Protein AF-0000000069175821 (afdb_homodimer)

Sequence (254 aa):
MVTRNVSLVDMEIVMKTSKTVAKLLFVVGALVYLVGLWISCPLLSGKGYFLGVLMTATFGNYAYLRAEKLGQLDDFFIHVCQLVALITIGLLFIGVLNAPINAYEMVIYPIAFFVCLFGQMRLFRSAMVTRNVSLVDMEIVMKTSKTVAKLLFVVGALVYLVGLWISCPLLSGKGYFLGVLMTATFGNYAYLRAEKLGQLDDFFIHVCQLVALITIGLLFIGVLNAPINAYEMVIYPIAFFVCLFGQMRLFRSA

Nearest PDB structures (foldseek):
  1nwm-assembly1_X  TM=6.653E-01  e=9.380E+00  Homo sapiens
  1nwm-assembly1_X  TM=6.652E-01  e=9.075E+00  Homo sapiens

Secondary structure (DSSP, 8-state):
-HHHHHHHHHHHHHHHHHHHHHHHHHHHHHHHHHHHHHHH--SHHHHHHHHHHHHHHHHHHHHHHHHHHTT---HHHHHHHHHHHHHHHHHHHHHHHHSS--TTHHHHHHHHHHHHHHHHHHHHHH-/-HHHHHHHHHHHHHHHHHHHHHHHHHHHHHHHHHHHHHHH--SHHHHHHHHHHHHHHHHHHHHHHHHHHTT---HHHHHHHHHHHHHHHHHHHHHHHHSS--HHHHHHHHHHHHHHHHHHHHHHHH-

Structure (mmCIF, N/CA/C/O backbone):
data_AF-0000000069175821-model_v1
#
loop_
_entity.id
_entity.type
_entity.pdbx_description
1 polymer 'YiaAB two helix domain-containing protein'
#
loop_
_atom_site.group_PDB
_atom_site.id
_atom_site.type_symbol
_atom_site.label_atom_id
_atom_site.label_alt_id
_atom_site.label_comp_id
_atom_site.label_asym_id
_atom_site.label_entity_id
_atom_site.label_seq_id
_atom_site.pdbx_PDB_ins_code
_atom_site.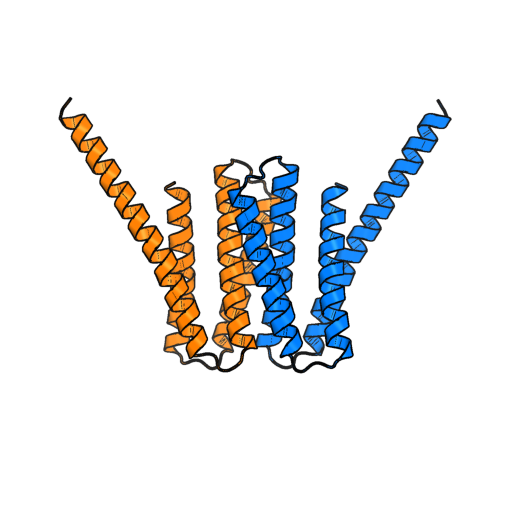Cartn_x
_atom_site.Cartn_y
_atom_site.Cartn_z
_atom_site.occupancy
_atom_site.B_iso_or_equiv
_atom_site.auth_seq_id
_atom_site.auth_comp_id
_atom_site.auth_asym_id
_atom_site.auth_atom_id
_atom_site.pdbx_PDB_model_num
ATOM 1 N N . MET A 1 1 ? -37.938 20.922 27.094 1 57.25 1 MET A N 1
ATOM 2 C CA . MET A 1 1 ? -36.656 20.328 27.516 1 57.25 1 MET A CA 1
ATOM 3 C C . MET A 1 1 ? -36.656 18.828 27.234 1 57.25 1 MET A C 1
ATOM 5 O O . MET A 1 1 ? -35.625 18.297 26.781 1 57.25 1 MET A O 1
ATOM 9 N N . VAL A 1 2 ? -37.75 18.109 27.328 1 69.31 2 VAL A N 1
ATOM 10 C CA . VAL A 1 2 ? -37.875 16.672 27.141 1 69.31 2 VAL A CA 1
ATOM 11 C C . VAL A 1 2 ? -37.75 16.328 25.672 1 69.31 2 VAL A C 1
ATOM 13 O O . VAL A 1 2 ? -37.062 15.352 25.312 1 69.31 2 VAL A O 1
ATOM 16 N N . THR A 1 3 ? -38.125 17.125 24.688 1 69.38 3 THR A N 1
ATOM 17 C CA . THR A 1 3 ? -38.062 16.844 23.266 1 69.38 3 THR A CA 1
ATOM 18 C C . THR A 1 3 ? -36.625 16.938 22.75 1 69.38 3 THR A C 1
ATOM 20 O O . THR A 1 3 ? -36.219 16.156 21.875 1 69.38 3 THR A O 1
ATOM 23 N N . ARG A 1 4 ? -35.906 17.828 23.344 1 71.81 4 ARG A N 1
ATOM 24 C CA . ARG A 1 4 ? -34.531 18.016 22.906 1 71.81 4 ARG A CA 1
ATOM 25 C C . ARG A 1 4 ? -33.625 16.859 23.328 1 71.81 4 ARG A C 1
ATOM 27 O O . ARG A 1 4 ? -32.781 16.406 22.562 1 71.81 4 ARG A O 1
ATOM 34 N N . ASN A 1 5 ? -33.969 16.297 24.531 1 73.06 5 ASN A N 1
ATOM 35 C CA . ASN A 1 5 ? -33.188 15.188 25.062 1 73.06 5 ASN A CA 1
ATOM 36 C C . ASN A 1 5 ? -33.438 13.906 24.266 1 73.06 5 ASN A C 1
ATOM 38 O O . ASN A 1 5 ? -32.5 13.141 24.016 1 73.06 5 ASN A O 1
ATOM 42 N N . VAL A 1 6 ? -34.688 13.68 23.797 1 75.19 6 VAL A N 1
ATOM 43 C CA . VAL A 1 6 ? -35 12.5 23.016 1 75.19 6 VAL A CA 1
ATOM 44 C C . VAL A 1 6 ? -34.312 12.578 21.656 1 75.19 6 VAL A C 1
ATOM 46 O O . VAL A 1 6 ? -33.781 11.578 21.172 1 75.19 6 VAL A O 1
ATOM 49 N N . SER A 1 7 ? -34.219 13.742 21.109 1 77.94 7 SER A N 1
ATOM 50 C CA . SER A 1 7 ? -33.562 13.93 19.812 1 77.94 7 SER A CA 1
ATOM 51 C C . SER A 1 7 ? -32.062 13.664 19.906 1 77.94 7 SER A C 1
ATOM 53 O O . SER A 1 7 ? -31.5 13.016 19.031 1 77.94 7 SER A O 1
ATOM 55 N N . LEU A 1 8 ? -31.516 14.062 21.031 1 78.31 8 LEU A N 1
ATOM 56 C CA . LEU A 1 8 ? -30.078 13.852 21.234 1 78.31 8 LEU A CA 1
ATOM 57 C C . LEU A 1 8 ? -29.781 12.375 21.484 1 78.31 8 LEU A C 1
ATOM 59 O O . LEU A 1 8 ? -28.781 11.852 20.984 1 78.31 8 LEU A O 1
ATOM 63 N N . VAL A 1 9 ? -30.562 11.703 22.25 1 78.19 9 VAL A N 1
ATOM 64 C CA . VAL A 1 9 ? -30.406 10.281 22.531 1 78.19 9 VAL A CA 1
ATOM 65 C C . VAL A 1 9 ? -30.609 9.469 21.266 1 78.19 9 VAL A C 1
ATOM 67 O O . VAL A 1 9 ? -29.875 8.508 21.016 1 78.19 9 VAL A O 1
ATOM 70 N N . ASP A 1 10 ? -31.641 9.828 20.484 1 77 10 ASP A N 1
ATOM 71 C CA . ASP A 1 10 ? -31.875 9.188 19.203 1 77 10 ASP A CA 1
ATOM 72 C C . ASP A 1 10 ? -30.703 9.391 18.266 1 77 10 ASP A C 1
ATOM 74 O O . ASP A 1 10 ? -30.297 8.461 17.547 1 77 10 ASP A O 1
ATOM 78 N N . MET A 1 11 ? -30.156 10.547 18.234 1 78.31 11 MET A N 1
ATOM 79 C CA . MET A 1 11 ? -29 10.859 17.391 1 78.31 11 MET A CA 1
ATOM 80 C C . MET A 1 11 ? -27.766 10.078 17.844 1 78.31 11 MET A C 1
ATOM 82 O O . MET A 1 11 ? -27 9.594 17.016 1 78.31 11 MET A O 1
ATOM 86 N N . GLU A 1 12 ? -27.641 9.914 19.109 1 76.38 12 GLU A N 1
ATOM 87 C CA . GLU A 1 12 ? -26.531 9.148 19.672 1 76.38 12 GLU A CA 1
ATOM 88 C C . GLU A 1 12 ? -26.656 7.664 19.312 1 76.38 12 GLU A C 1
ATOM 90 O O . GLU A 1 12 ? -25.672 7.016 18.984 1 76.38 12 GLU A O 1
ATOM 95 N N . ILE A 1 13 ? -27.812 7.141 19.422 1 71.5 13 ILE A N 1
ATOM 96 C CA . ILE A 1 13 ? -28.094 5.746 19.094 1 71.5 13 ILE A CA 1
ATOM 97 C C . ILE A 1 13 ? -27.828 5.508 17.609 1 71.5 13 ILE A C 1
ATOM 99 O O . ILE A 1 13 ? -27.219 4.5 17.234 1 71.5 13 ILE A O 1
ATOM 103 N N . VAL A 1 14 ? -28.188 6.32 16.734 1 74.69 14 VAL A N 1
ATOM 104 C CA . VAL A 1 14 ? -28 6.211 15.289 1 74.69 14 VAL A CA 1
ATOM 105 C C . VAL A 1 14 ? -26.5 6.27 14.953 1 74.69 14 VAL A C 1
ATOM 107 O O . VAL A 1 14 ? -26.016 5.488 14.133 1 74.69 14 VAL A O 1
ATOM 110 N N . MET A 1 15 ? -25.906 7.125 15.68 1 75.75 15 MET A N 1
ATOM 111 C CA . MET A 1 15 ? -24.469 7.293 15.438 1 75.75 15 MET A CA 1
ATOM 112 C C . MET A 1 15 ? -23.688 6.066 15.898 1 75.75 15 MET A C 1
ATOM 114 O O . MET A 1 15 ? -22.766 5.621 15.219 1 75.75 15 MET A O 1
ATOM 118 N N . LYS A 1 16 ? -24.125 5.566 17.031 1 79.69 16 LYS A N 1
ATOM 119 C CA . LYS A 1 16 ? -23.484 4.367 17.547 1 79.69 16 LYS A CA 1
ATOM 120 C C . LYS A 1 16 ? -23.75 3.16 16.656 1 79.69 16 LYS A C 1
ATOM 122 O O . LYS A 1 16 ? -22.844 2.35 16.422 1 79.69 16 LYS A O 1
ATOM 127 N N . THR A 1 17 ? -24.875 2.982 16.266 1 78.62 17 THR A N 1
ATOM 128 C CA . THR A 1 17 ? -25.234 1.874 15.383 1 78.62 17 THR A CA 1
ATOM 129 C C . THR A 1 17 ? -24.5 1.974 14.047 1 78.62 17 THR A C 1
ATOM 131 O O . THR A 1 17 ? -24.031 0.966 13.516 1 78.62 17 THR A O 1
ATOM 134 N N . SER A 1 18 ? -24.406 3.15 13.656 1 86.5 18 SER A N 1
ATOM 135 C CA . SER A 1 18 ? -23.703 3.379 12.398 1 86.5 18 SER A CA 1
ATOM 136 C C . SER A 1 18 ? -22.234 3.033 12.5 1 86.5 18 SER A C 1
ATOM 138 O O . SER A 1 18 ? -21.656 2.416 11.602 1 86.5 18 SER A O 1
ATOM 140 N N . LYS A 1 19 ? -21.734 3.318 13.672 1 89.56 19 LYS A N 1
ATOM 141 C CA . LYS A 1 19 ? -20.328 3 13.883 1 89.56 19 LYS A CA 1
ATOM 142 C C . LYS A 1 19 ? -20.109 1.495 14.008 1 89.56 19 LYS A C 1
ATOM 144 O O . LYS A 1 19 ? -19.125 0.958 13.516 1 89.56 19 LYS A O 1
ATOM 149 N N . THR A 1 20 ? -21.078 0.928 14.711 1 93.5 20 THR A N 1
ATOM 150 C CA . THR A 1 20 ? -20.984 -0.519 14.867 1 93.5 20 THR A CA 1
ATOM 151 C C . THR A 1 20 ? -21.125 -1.221 13.523 1 93.5 20 THR A C 1
ATOM 153 O O . THR A 1 20 ? -20.375 -2.164 13.227 1 93.5 20 THR A O 1
ATOM 156 N N . VAL A 1 21 ? -22.094 -0.762 12.742 1 94.12 21 VAL A N 1
ATOM 157 C CA . VAL A 1 21 ? -22.312 -1.333 11.422 1 94.12 21 VAL A CA 1
ATOM 158 C C . VAL A 1 21 ? -21.078 -1.107 10.555 1 94.12 21 VAL A C 1
ATOM 160 O O . VAL A 1 21 ? -20.625 -2.014 9.844 1 94.12 21 VAL A O 1
ATOM 163 N N . ALA A 1 22 ? -20.5 0.025 10.672 1 96.5 22 ALA A N 1
ATOM 164 C CA . ALA A 1 22 ? -19.297 0.347 9.898 1 96.5 22 ALA A CA 1
ATOM 165 C C . ALA A 1 22 ? -18.141 -0.562 10.281 1 96.5 22 ALA A C 1
ATOM 167 O O . ALA A 1 22 ? -17.422 -1.062 9.414 1 96.5 22 ALA A O 1
ATOM 168 N N . LYS A 1 23 ? -18.031 -0.716 11.547 1 96.25 23 LYS A N 1
ATOM 169 C CA . LYS A 1 23 ? -16.969 -1.611 12.023 1 96.25 23 LYS A CA 1
ATOM 170 C C . LYS A 1 23 ? -17.203 -3.037 11.531 1 96.25 23 LYS A C 1
ATOM 172 O O . LYS A 1 23 ? -16.25 -3.727 11.156 1 96.25 23 LYS A O 1
ATOM 177 N N . LEU A 1 24 ? -18.391 -3.447 11.578 1 96.75 24 LEU A N 1
ATOM 178 C CA . LEU A 1 24 ? -18.719 -4.793 11.125 1 96.75 24 LEU A CA 1
ATOM 179 C C . LEU A 1 24 ? -18.453 -4.949 9.633 1 96.75 24 LEU A C 1
ATOM 181 O O . LEU A 1 24 ? -17.938 -5.98 9.195 1 96.75 24 LEU A O 1
ATOM 185 N N . LEU A 1 25 ? -18.859 -3.949 8.844 1 97.38 25 LEU A N 1
ATOM 186 C CA . LEU A 1 25 ? -18.609 -3.996 7.406 1 97.38 25 LEU A CA 1
ATOM 187 C C . LEU A 1 25 ? -17.109 -4.078 7.117 1 97.38 25 LEU A C 1
ATOM 189 O O . LEU A 1 25 ? -16.688 -4.871 6.273 1 97.38 25 LEU A O 1
ATOM 193 N N . PHE A 1 26 ? -16.359 -3.305 7.871 1 98.25 26 PHE A N 1
ATOM 194 C CA . PHE A 1 26 ? -14.914 -3.287 7.688 1 98.25 26 PHE A CA 1
ATOM 195 C C . PHE A 1 26 ? -14.305 -4.645 8.016 1 98.25 26 PHE A C 1
ATOM 197 O O . PHE A 1 26 ? -13.586 -5.227 7.203 1 98.25 26 PHE A O 1
ATOM 204 N N . VAL A 1 27 ? -14.695 -5.18 9.156 1 98.12 27 VAL A N 1
ATOM 205 C CA . VAL A 1 27 ? -14.086 -6.402 9.664 1 98.12 27 VAL A CA 1
ATOM 206 C C . VAL A 1 27 ? -14.57 -7.602 8.844 1 98.12 27 VAL A C 1
ATOM 208 O O . VAL A 1 27 ? -13.766 -8.445 8.438 1 98.12 27 VAL A O 1
ATOM 211 N N . VAL A 1 28 ? -15.828 -7.633 8.609 1 98.06 28 VAL A N 1
ATOM 212 C CA . VAL A 1 28 ? -16.391 -8.758 7.875 1 98.06 28 VAL A CA 1
ATOM 213 C C . VAL A 1 28 ? -15.875 -8.742 6.438 1 98.06 28 VAL A C 1
ATOM 215 O O . VAL A 1 28 ? -15.523 -9.789 5.887 1 98.06 28 VAL A O 1
ATOM 218 N N . GLY A 1 29 ? -15.844 -7.551 5.793 1 98.44 29 GLY A N 1
ATOM 219 C CA . GLY A 1 29 ? -15.281 -7.449 4.453 1 98.44 29 GLY A CA 1
ATOM 220 C C . GLY A 1 29 ? -13.844 -7.918 4.375 1 98.44 29 GLY A C 1
ATOM 221 O O . GLY A 1 29 ? -13.477 -8.68 3.479 1 98.44 29 GLY A O 1
ATOM 222 N N . ALA A 1 30 ? -13.078 -7.531 5.348 1 98.5 30 ALA A N 1
ATOM 223 C CA . ALA A 1 30 ? -11.672 -7.926 5.387 1 98.5 30 ALA A CA 1
ATOM 224 C C . ALA A 1 30 ? -11.523 -9.43 5.598 1 98.5 30 ALA A C 1
ATOM 226 O O . ALA A 1 30 ? -10.727 -10.086 4.922 1 98.5 30 ALA A O 1
ATOM 227 N N . LEU A 1 31 ? -12.289 -9.977 6.496 1 98 31 LEU A N 1
ATOM 228 C CA . LEU A 1 31 ? -12.18 -11.391 6.844 1 98 31 LEU A CA 1
ATOM 229 C C . LEU A 1 31 ? -12.617 -12.273 5.676 1 98 31 LEU A C 1
ATOM 231 O O . LEU A 1 31 ? -11.945 -13.25 5.344 1 98 31 LEU A O 1
ATOM 235 N N . VAL A 1 32 ? -13.742 -11.938 5.074 1 97.56 32 VAL A N 1
ATOM 236 C CA . VAL A 1 32 ? -14.234 -12.711 3.938 1 97.56 32 VAL A CA 1
ATOM 237 C C . VAL A 1 32 ? -13.203 -12.68 2.809 1 97.56 32 VAL A C 1
ATOM 239 O O . VAL A 1 32 ? -12.906 -13.711 2.203 1 97.56 32 VAL A O 1
ATOM 242 N N . TYR A 1 33 ? -12.672 -11.5 2.539 1 98.06 33 TYR A N 1
ATOM 243 C CA . TYR A 1 33 ? -11.688 -11.312 1.479 1 98.06 33 TYR A CA 1
ATOM 244 C C . TYR A 1 33 ? -10.414 -12.109 1.763 1 98.06 33 TYR A C 1
ATOM 246 O O . TYR A 1 33 ? -9.953 -12.875 0.911 1 98.06 33 TYR A O 1
ATOM 254 N N . LEU A 1 34 ? -9.898 -12.031 2.994 1 97 34 LEU A N 1
ATOM 255 C CA . LEU A 1 34 ? -8.602 -12.617 3.314 1 97 34 LEU A CA 1
ATOM 256 C C . LEU A 1 34 ? -8.719 -14.125 3.502 1 97 34 LEU A C 1
ATOM 258 O O . LEU A 1 34 ? -7.922 -14.891 2.951 1 97 34 LEU A O 1
ATOM 262 N N . VAL A 1 35 ? -9.688 -14.539 4.273 1 95.69 35 VAL A N 1
ATOM 263 C CA . VAL A 1 35 ? -9.852 -15.961 4.539 1 95.69 35 VAL A CA 1
ATOM 264 C C . VAL A 1 35 ? -10.289 -16.672 3.264 1 95.69 35 VAL A C 1
ATOM 266 O O . VAL A 1 35 ? -9.781 -17.75 2.945 1 95.69 35 VAL A O 1
ATOM 269 N N . GLY A 1 36 ? -11.203 -16.062 2.559 1 94.38 36 GLY A N 1
ATOM 270 C CA . GLY A 1 36 ? -11.648 -16.656 1.31 1 94.38 36 GLY A CA 1
ATOM 271 C C . GLY A 1 36 ? -10.531 -16.859 0.308 1 94.38 36 GLY A C 1
ATOM 272 O O . GLY A 1 36 ? -10.359 -17.953 -0.229 1 94.38 36 GLY A O 1
ATOM 273 N N . LEU A 1 37 ? -9.773 -15.891 0.083 1 93 37 LEU A N 1
ATOM 274 C CA . LEU A 1 37 ? -8.695 -15.961 -0.897 1 93 37 LEU A CA 1
ATOM 275 C C . LEU A 1 37 ? -7.551 -16.828 -0.381 1 93 37 LEU A C 1
ATOM 277 O O . LEU A 1 37 ? -6.852 -17.469 -1.165 1 93 37 LEU A O 1
ATOM 281 N N . TRP A 1 38 ? -7.387 -16.828 0.907 1 91.69 38 TRP A N 1
ATOM 282 C CA . TRP A 1 38 ? -6.363 -17.688 1.502 1 91.69 38 TRP A CA 1
ATOM 283 C C . TRP A 1 38 ? -6.676 -19.156 1.252 1 91.69 38 TRP A C 1
ATOM 285 O O . TRP A 1 38 ? -5.766 -19.969 1.025 1 91.69 38 TRP A O 1
ATOM 295 N N . ILE A 1 39 ? -7.934 -19.5 1.265 1 92.81 39 ILE A N 1
ATOM 296 C CA . ILE A 1 39 ? -8.359 -20.875 1.062 1 92.81 39 ILE A CA 1
ATOM 297 C C . ILE A 1 39 ? -8.359 -21.203 -0.43 1 92.81 39 ILE A C 1
ATOM 299 O O . ILE A 1 39 ? -7.945 -22.297 -0.834 1 92.81 39 ILE A O 1
ATOM 303 N N . SER A 1 40 ? -8.664 -20.281 -1.273 1 91.81 40 SER A N 1
ATOM 304 C CA . SER A 1 40 ? -8.898 -20.547 -2.691 1 91.81 40 SER A CA 1
ATOM 305 C C . SER A 1 40 ? -7.598 -20.484 -3.486 1 91.81 40 SER A C 1
ATOM 307 O O . SER A 1 40 ? -7.492 -21.094 -4.555 1 91.81 40 SER A O 1
ATOM 309 N N . CYS A 1 41 ? -6.613 -19.719 -3.02 1 90.69 41 CYS A N 1
ATOM 310 C CA . CYS A 1 41 ? -5.359 -19.562 -3.748 1 90.69 41 CYS A CA 1
ATOM 311 C C . CYS A 1 41 ? -4.34 -20.609 -3.303 1 90.69 41 CYS A C 1
ATOM 313 O O . CYS A 1 41 ? -3.967 -20.656 -2.129 1 90.69 41 CYS A O 1
ATOM 315 N N . PRO A 1 42 ? -3.85 -21.359 -4.23 1 89.81 42 PRO A N 1
ATOM 316 C CA . PRO A 1 42 ? -2.904 -22.422 -3.865 1 89.81 42 PRO A CA 1
ATOM 317 C C . PRO A 1 42 ? -1.479 -21.906 -3.688 1 89.81 42 PRO A C 1
ATOM 319 O O . PRO A 1 42 ? -0.738 -22.406 -2.838 1 89.81 42 PRO A O 1
ATOM 322 N N . LEU A 1 43 ? -1.101 -20.906 -4.395 1 90.25 43 LEU A N 1
ATOM 323 C CA . LEU A 1 43 ? 0.277 -20.422 -4.375 1 90.25 43 LEU A CA 1
ATOM 324 C C . LEU A 1 43 ? 0.458 -19.344 -3.322 1 90.25 43 LEU A C 1
ATOM 326 O O . LEU A 1 43 ? -0.404 -18.469 -3.164 1 90.25 43 LEU A O 1
ATOM 330 N N . LEU A 1 44 ? 1.564 -19.375 -2.621 1 90.38 44 LEU A N 1
ATOM 331 C CA . LEU A 1 44 ? 1.895 -18.391 -1.604 1 90.38 44 LEU A CA 1
ATOM 332 C C . LEU A 1 44 ? 1.938 -16.984 -2.205 1 90.38 44 LEU A C 1
ATOM 334 O O . LEU A 1 44 ? 1.517 -16.016 -1.567 1 90.38 44 LEU A O 1
ATOM 338 N N . SER A 1 45 ? 2.461 -16.922 -3.439 1 91.12 45 SER A N 1
ATOM 339 C CA . SER A 1 45 ? 2.543 -15.625 -4.113 1 91.12 45 SER A CA 1
ATOM 340 C C . SER A 1 45 ? 1.159 -15.016 -4.309 1 91.12 45 SER A C 1
ATOM 342 O O . SER A 1 45 ? 0.986 -13.797 -4.18 1 91.12 45 SER A O 1
ATOM 344 N N . GLY A 1 46 ? 0.227 -15.82 -4.559 1 92.88 46 GLY A N 1
ATOM 345 C CA . GLY A 1 46 ? -1.14 -15.344 -4.688 1 92.88 46 GLY A CA 1
ATOM 346 C C . GLY A 1 46 ? -1.728 -14.852 -3.379 1 92.88 46 GLY A C 1
ATOM 347 O O . GLY A 1 46 ? -2.369 -13.797 -3.338 1 92.88 46 GLY A O 1
ATOM 348 N N . LYS A 1 47 ? -1.456 -15.594 -2.336 1 93.88 47 LYS A N 1
ATOM 349 C CA . LYS A 1 47 ? -1.933 -15.211 -1.01 1 93.88 47 LYS A CA 1
ATOM 350 C C . LYS A 1 47 ? -1.362 -13.867 -0.585 1 93.88 47 LYS A C 1
ATOM 352 O O . LYS A 1 47 ? -2.098 -12.992 -0.113 1 93.88 47 LYS A O 1
ATOM 357 N N . GLY A 1 48 ? -0.142 -13.781 -0.788 1 94.56 48 GLY A N 1
ATOM 358 C CA . GLY A 1 48 ? 0.504 -12.523 -0.452 1 94.56 48 GLY A CA 1
ATOM 359 C C . GLY A 1 48 ? 0.075 -11.375 -1.344 1 94.56 48 GLY A C 1
ATOM 360 O O . GLY A 1 48 ? -0.042 -10.234 -0.886 1 94.56 48 GLY A O 1
ATOM 361 N N . TYR A 1 49 ? -0.16 -11.688 -2.578 1 96.31 49 TYR A N 1
ATOM 362 C CA . TYR A 1 49 ? -0.625 -10.695 -3.541 1 96.31 49 TYR A CA 1
ATOM 363 C C . TYR A 1 49 ? -1.915 -10.039 -3.068 1 96.31 49 TYR A C 1
ATOM 365 O O . TYR A 1 49 ? -1.996 -8.812 -2.977 1 96.31 49 TYR A O 1
ATOM 373 N N . PHE A 1 50 ? -2.824 -10.758 -2.682 1 97.25 50 PHE A N 1
ATOM 374 C CA . PHE A 1 50 ? -4.129 -10.219 -2.32 1 97.25 50 PHE A CA 1
ATOM 375 C C . PHE A 1 50 ? -4.09 -9.602 -0.927 1 97.25 50 PHE A C 1
ATOM 377 O O . PHE A 1 50 ? -4.793 -8.625 -0.654 1 97.25 50 PHE A O 1
ATOM 384 N N . LEU A 1 51 ? -3.271 -10.117 -0.114 1 97.12 51 LEU A N 1
ATOM 385 C CA . LEU A 1 51 ? -3.047 -9.461 1.169 1 97.12 51 LEU A CA 1
ATOM 386 C C . LEU A 1 51 ? -2.492 -8.055 0.97 1 97.12 51 LEU A C 1
ATOM 388 O O . LEU A 1 51 ? -2.967 -7.102 1.593 1 97.12 51 LEU A O 1
ATOM 392 N N . GLY A 1 52 ? -1.514 -7.984 0.091 1 97.44 52 GLY A N 1
ATOM 393 C CA . GLY A 1 52 ? -0.915 -6.691 -0.189 1 97.44 52 GLY A CA 1
ATOM 394 C C . GLY A 1 52 ? -1.893 -5.699 -0.791 1 97.44 52 GLY A C 1
ATOM 395 O O . GLY A 1 52 ? -1.887 -4.52 -0.434 1 97.44 52 GLY A O 1
ATOM 396 N N . VAL A 1 53 ? -2.684 -6.152 -1.643 1 98 53 VAL A N 1
ATOM 397 C CA . VAL A 1 53 ? -3.676 -5.309 -2.301 1 98 53 VAL A CA 1
ATOM 398 C C . VAL A 1 53 ? -4.617 -4.711 -1.258 1 98 53 VAL A C 1
ATOM 400 O O . VAL A 1 53 ? -4.871 -3.504 -1.262 1 98 53 VAL A O 1
ATOM 403 N N . LEU A 1 54 ? -5.086 -5.543 -0.382 1 98.31 54 LEU A N 1
ATOM 404 C CA . LEU A 1 54 ? -5.996 -5.043 0.643 1 98.31 54 LEU A CA 1
ATOM 405 C C . LEU A 1 54 ? -5.285 -4.074 1.578 1 98.31 54 LEU A C 1
ATOM 407 O O . LEU A 1 54 ? -5.84 -3.035 1.944 1 98.31 54 LEU A O 1
ATOM 411 N N . MET A 1 55 ? -4.102 -4.461 1.887 1 98 55 MET A N 1
ATOM 412 C CA . MET A 1 55 ? -3.324 -3.615 2.789 1 98 55 MET A CA 1
ATOM 413 C C . MET A 1 55 ? -3.08 -2.242 2.172 1 98 55 MET A C 1
ATOM 415 O O . MET A 1 55 ? -3.24 -1.219 2.84 1 98 55 MET A O 1
ATOM 419 N N . THR A 1 56 ? -2.695 -2.232 0.924 1 98.25 56 THR A N 1
ATOM 420 C CA . THR A 1 56 ? -2.443 -0.968 0.242 1 98.25 56 THR A CA 1
ATOM 421 C C . THR A 1 56 ? -3.717 -0.131 0.166 1 98.25 56 THR A C 1
ATOM 423 O O . THR A 1 56 ? -3.689 1.076 0.414 1 98.25 56 THR A O 1
ATOM 426 N N . ALA A 1 57 ? -4.805 -0.757 -0.138 1 98.5 57 ALA A N 1
ATOM 427 C CA . ALA A 1 57 ? -6.074 -0.05 -0.283 1 98.5 57 ALA A CA 1
ATOM 428 C C . ALA A 1 57 ? -6.535 0.53 1.051 1 98.5 57 ALA A C 1
ATOM 430 O O . ALA A 1 57 ? -6.965 1.685 1.119 1 98.5 57 ALA A O 1
ATOM 431 N N . THR A 1 58 ? -6.434 -0.25 2.086 1 98.19 58 THR A N 1
ATOM 432 C CA . THR A 1 58 ? -6.895 0.212 3.391 1 98.19 58 THR A CA 1
ATOM 433 C C . THR A 1 58 ? -5.984 1.31 3.932 1 98.19 58 THR A C 1
ATOM 435 O O . THR A 1 58 ? -6.457 2.285 4.52 1 98.19 58 THR A O 1
ATOM 438 N N . PHE A 1 59 ? -4.719 1.146 3.75 1 98.62 59 PHE A N 1
ATOM 439 C CA . PHE A 1 59 ? -3.793 2.186 4.188 1 98.62 59 PHE A CA 1
ATOM 440 C C . PHE A 1 59 ? -4 3.467 3.385 1 98.62 59 PHE A C 1
ATOM 442 O O . PHE A 1 59 ? -3.986 4.562 3.945 1 98.62 59 PHE A O 1
ATOM 449 N N . GLY A 1 60 ? -4.086 3.305 2.062 1 98.12 60 GLY A N 1
ATOM 450 C CA . GLY A 1 60 ? -4.355 4.473 1.237 1 98.12 60 GLY A CA 1
ATOM 451 C C . GLY A 1 60 ? -5.613 5.215 1.645 1 98.12 60 GLY A C 1
ATOM 452 O O . GLY A 1 60 ? -5.613 6.445 1.722 1 98.12 60 GLY A O 1
ATOM 453 N N . ASN A 1 61 ? -6.625 4.438 1.865 1 98 61 ASN A N 1
ATOM 454 C CA . ASN A 1 61 ? -7.883 5.012 2.324 1 98 61 ASN A CA 1
ATOM 455 C C . ASN A 1 61 ? -7.715 5.746 3.652 1 98 61 ASN A C 1
ATOM 457 O O . ASN A 1 61 ? -8.211 6.863 3.814 1 98 61 ASN A O 1
ATOM 461 N N . TYR A 1 62 ? -7.035 5.129 4.547 1 97.62 62 TYR A N 1
ATOM 462 C CA . TYR A 1 62 ? -6.777 5.711 5.859 1 97.62 62 TYR A CA 1
ATOM 463 C C . TYR A 1 62 ? -5.984 7.004 5.738 1 97.62 62 TYR A C 1
ATOM 465 O O . TYR A 1 62 ? -6.32 8.008 6.371 1 97.62 62 TYR A O 1
ATOM 473 N N . ALA A 1 63 ? -4.93 6.996 4.949 1 97.44 63 ALA A N 1
ATOM 474 C CA . ALA A 1 63 ? -4.086 8.172 4.77 1 97.44 63 ALA A CA 1
ATOM 475 C C . ALA A 1 63 ? -4.879 9.336 4.176 1 97.44 63 ALA A C 1
ATOM 477 O O . ALA A 1 63 ? -4.73 10.477 4.605 1 97.44 63 ALA A O 1
ATOM 478 N N . TYR A 1 64 ? -5.691 9.008 3.205 1 97.12 64 TYR A N 1
ATOM 479 C CA . TYR A 1 64 ? -6.52 10.023 2.566 1 97.12 64 TYR A CA 1
ATOM 480 C C . TYR A 1 64 ? -7.508 10.625 3.559 1 97.12 64 TYR A C 1
ATOM 482 O O . TYR A 1 64 ? -7.621 11.852 3.67 1 97.12 64 TYR A O 1
ATOM 490 N N . LEU A 1 65 ? -8.227 9.797 4.309 1 96.75 65 LEU A N 1
ATOM 491 C CA . LEU A 1 65 ? -9.25 10.234 5.25 1 96.75 65 LEU A CA 1
ATOM 492 C C . LEU A 1 65 ? -8.633 11.031 6.395 1 96.75 65 LEU A C 1
ATOM 494 O O . LEU A 1 65 ? -9.219 12 6.871 1 96.75 65 LEU A O 1
ATOM 498 N N . ARG A 1 66 ? -7.52 10.586 6.797 1 96.19 66 ARG A N 1
ATOM 499 C CA . ARG A 1 66 ? -6.809 11.312 7.844 1 96.19 66 ARG A CA 1
ATOM 500 C C . ARG A 1 66 ? -6.434 12.719 7.383 1 96.19 66 ARG A C 1
ATOM 502 O O . ARG A 1 66 ? -6.621 13.688 8.117 1 96.19 66 ARG A O 1
ATOM 509 N N . ALA A 1 67 ? -5.863 12.812 6.18 1 96.31 67 ALA A N 1
ATOM 510 C CA . ALA A 1 67 ? -5.508 14.117 5.625 1 96.31 67 ALA A CA 1
ATOM 511 C C . ALA A 1 67 ? -6.738 15 5.469 1 96.31 67 ALA A C 1
ATOM 513 O O . ALA A 1 67 ? -6.668 16.219 5.688 1 96.31 67 ALA A O 1
ATOM 514 N N . GLU A 1 68 ? -7.801 14.383 5.059 1 95.25 68 GLU A N 1
ATOM 515 C CA . GLU A 1 68 ? -9.055 15.117 4.922 1 95.25 68 GLU A CA 1
ATOM 516 C C . GLU A 1 68 ? -9.523 15.664 6.266 1 95.25 68 GLU A C 1
ATOM 518 O O . GLU A 1 68 ? -9.922 16.828 6.359 1 95.25 68 GLU A O 1
ATOM 523 N N . LYS A 1 69 ? -9.445 14.883 7.266 1 94.56 69 LYS A N 1
ATOM 524 C CA . LYS A 1 69 ? -9.891 15.273 8.602 1 94.56 69 LYS A CA 1
ATOM 525 C C . LYS A 1 69 ? -9.031 16.406 9.164 1 94.56 69 LYS A C 1
ATOM 527 O O . LYS A 1 69 ? -9.531 17.281 9.852 1 94.56 69 LYS A O 1
ATOM 532 N N . LEU A 1 70 ? -7.781 16.344 8.828 1 94.38 70 LEU A N 1
ATOM 533 C CA . LEU A 1 70 ? -6.84 17.328 9.344 1 94.38 70 LEU A CA 1
ATOM 534 C C . LEU A 1 70 ? -6.828 18.578 8.461 1 94.38 70 LEU A C 1
ATOM 536 O O . LEU A 1 70 ? -6.109 19.531 8.75 1 94.38 70 LEU A O 1
ATOM 540 N N . GLY A 1 71 ? -7.664 18.578 7.375 1 94.44 71 GLY A N 1
ATOM 541 C CA . GLY A 1 71 ? -7.723 19.719 6.477 1 94.44 71 GLY A CA 1
ATOM 542 C C . GLY A 1 71 ? -6.434 19.938 5.707 1 94.44 71 GLY A C 1
ATOM 543 O O . GLY A 1 71 ? -6.027 21.078 5.484 1 94.44 71 GLY A O 1
ATOM 544 N N . GLN A 1 72 ? -5.742 18.891 5.43 1 93.94 72 GLN A N 1
ATOM 545 C CA . GLN A 1 72 ? -4.43 18.984 4.805 1 93.94 72 GLN A CA 1
ATOM 546 C C . GLN A 1 72 ? -4.426 18.344 3.422 1 93.94 72 GLN A C 1
ATOM 548 O O . GLN A 1 72 ? -3.412 17.781 2.996 1 93.94 72 GLN A O 1
ATOM 553 N N . LEU A 1 73 ? -5.543 18.328 2.732 1 95.19 73 LEU A N 1
ATOM 554 C CA . LEU A 1 73 ? -5.602 17.797 1.376 1 95.19 73 LEU A CA 1
ATOM 555 C C . LEU A 1 73 ? -5.105 18.812 0.364 1 95.19 73 LEU A C 1
ATOM 557 O O . LEU A 1 73 ? -5.625 19.938 0.302 1 95.19 73 LEU A O 1
ATOM 561 N N . ASP A 1 74 ? -4.043 18.516 -0.251 1 96.12 74 ASP A N 1
ATOM 562 C CA . ASP A 1 74 ? -3.568 19.312 -1.367 1 96.12 74 ASP A CA 1
ATOM 563 C C . ASP A 1 74 ? -3.684 18.562 -2.688 1 96.12 74 ASP A C 1
ATOM 565 O O . ASP A 1 74 ? -3.842 17.344 -2.693 1 96.12 74 ASP A O 1
ATOM 569 N N . ASP A 1 75 ? -3.701 19.297 -3.785 1 96.81 75 ASP A N 1
ATOM 570 C CA . ASP A 1 75 ? -3.938 18.719 -5.105 1 96.81 75 ASP A CA 1
ATOM 571 C C . ASP A 1 75 ? -2.934 17.609 -5.406 1 96.81 75 ASP A C 1
ATOM 573 O O . ASP A 1 75 ? -3.291 16.594 -5.996 1 96.81 75 ASP A O 1
ATOM 577 N N . PHE A 1 76 ? -1.71 17.875 -5.07 1 96.62 76 PHE A N 1
ATOM 578 C CA . PHE A 1 76 ? -0.681 16.891 -5.375 1 96.62 76 PHE A CA 1
ATOM 579 C C . PHE A 1 76 ? -0.926 15.602 -4.605 1 96.62 76 PHE A C 1
ATOM 581 O O . PHE A 1 76 ? -0.856 14.508 -5.18 1 96.62 76 PHE A O 1
ATOM 588 N N . PHE A 1 77 ? -1.196 15.758 -3.334 1 97.25 77 PHE A N 1
ATOM 589 C CA . PHE A 1 77 ? -1.453 14.57 -2.518 1 97.25 77 PHE A CA 1
ATOM 590 C C . PHE A 1 77 ? -2.688 13.828 -3.014 1 97.25 77 PHE A C 1
ATOM 592 O O . PHE A 1 77 ? -2.701 12.602 -3.062 1 97.25 77 PHE A O 1
ATOM 599 N N . ILE A 1 78 ? -3.73 14.5 -3.398 1 98 78 ILE A N 1
ATOM 600 C CA . ILE A 1 78 ? -4.941 13.891 -3.932 1 98 78 ILE A CA 1
ATOM 601 C C . ILE A 1 78 ? -4.602 13.086 -5.184 1 98 78 ILE A C 1
ATOM 603 O O . ILE A 1 78 ? -5.055 11.945 -5.34 1 98 78 ILE A O 1
ATOM 607 N N . HIS A 1 79 ? -3.836 13.641 -5.977 1 97.62 79 HIS A N 1
ATOM 608 C CA . HIS A 1 79 ? -3.451 12.945 -7.199 1 97.62 79 HIS A CA 1
ATOM 609 C C . HIS A 1 79 ? -2.635 11.695 -6.891 1 97.62 79 HIS A C 1
ATOM 611 O O . HIS A 1 79 ? -2.779 10.672 -7.566 1 97.62 79 HIS A O 1
ATOM 617 N N . VAL A 1 80 ? -1.711 11.812 -5.945 1 97.56 80 VAL A N 1
ATOM 618 C CA . VAL A 1 80 ? -0.905 10.664 -5.555 1 97.56 80 VAL A CA 1
ATOM 619 C C . VAL A 1 80 ? -1.81 9.555 -5.023 1 97.56 80 VAL A C 1
ATOM 621 O O . VAL A 1 80 ? -1.668 8.391 -5.406 1 97.56 80 VAL A O 1
ATOM 624 N N . CYS A 1 81 ? -2.715 9.883 -4.145 1 98.06 81 CYS A N 1
ATOM 625 C CA . CYS A 1 81 ? -3.641 8.898 -3.586 1 98.06 81 CYS A CA 1
ATOM 626 C C . CYS A 1 81 ? -4.484 8.258 -4.684 1 98.06 81 CYS A C 1
ATOM 628 O O . CYS A 1 81 ? -4.727 7.051 -4.66 1 98.06 81 CYS A O 1
ATOM 630 N N . GLN A 1 82 ? -4.938 9.109 -5.633 1 97.56 82 GLN A N 1
ATOM 631 C CA . GLN A 1 82 ? -5.734 8.594 -6.738 1 97.56 82 GLN A CA 1
ATOM 632 C C . GLN A 1 82 ? -4.93 7.617 -7.59 1 97.56 82 GLN A C 1
ATOM 634 O O . GLN A 1 82 ? -5.465 6.617 -8.07 1 97.56 82 GLN A O 1
ATOM 639 N N . LEU A 1 83 ? -3.711 7.875 -7.785 1 97.94 83 LEU A N 1
ATOM 640 C CA . LEU A 1 83 ? -2.85 6.996 -8.57 1 97.94 83 LEU A CA 1
ATOM 641 C C . LEU A 1 83 ? -2.648 5.66 -7.855 1 97.94 83 LEU A C 1
ATOM 643 O O . LEU A 1 83 ? -2.744 4.602 -8.477 1 97.94 83 LEU A O 1
ATOM 647 N N . VAL A 1 84 ? -2.336 5.715 -6.586 1 98.06 84 VAL A N 1
ATOM 648 C CA . VAL A 1 84 ? -2.146 4.496 -5.809 1 98.06 84 VAL A CA 1
ATOM 649 C C . VAL A 1 84 ? -3.434 3.676 -5.809 1 98.06 84 VAL A C 1
ATOM 651 O O . VAL A 1 84 ? -3.396 2.451 -5.945 1 98.06 84 VAL A O 1
ATOM 654 N N . ALA A 1 85 ? -4.578 4.348 -5.684 1 98.06 85 ALA A N 1
ATOM 655 C CA . ALA A 1 85 ? -5.875 3.67 -5.703 1 98.06 85 ALA A CA 1
ATOM 656 C C . ALA A 1 85 ? -6.113 2.986 -7.047 1 98.06 85 ALA A C 1
ATOM 658 O O . ALA A 1 85 ? -6.551 1.835 -7.094 1 98.06 85 ALA A O 1
ATOM 659 N N . LEU A 1 86 ? -5.848 3.682 -8.094 1 98.06 86 LEU A N 1
ATOM 660 C CA . LEU A 1 86 ? -6.059 3.143 -9.43 1 98.06 86 LEU A CA 1
ATOM 661 C C . LEU A 1 86 ? -5.188 1.914 -9.664 1 98.06 86 LEU A C 1
ATOM 663 O O . LEU A 1 86 ? -5.664 0.898 -10.18 1 98.06 86 LEU A O 1
ATOM 667 N N . ILE A 1 87 ? -3.93 2.018 -9.273 1 98 87 ILE A N 1
ATOM 668 C CA . ILE A 1 87 ? -3.021 0.891 -9.453 1 98 87 ILE A CA 1
ATOM 669 C C . ILE A 1 87 ? -3.494 -0.29 -8.609 1 98 87 ILE A C 1
ATOM 671 O O . ILE A 1 87 ? -3.518 -1.43 -9.078 1 98 87 ILE A O 1
ATOM 675 N N . THR A 1 88 ? -3.883 -0.025 -7.359 1 98.25 88 THR A N 1
ATOM 676 C CA . THR A 1 88 ? -4.305 -1.076 -6.438 1 98.25 88 THR A CA 1
ATOM 677 C C . THR A 1 88 ? -5.574 -1.757 -6.941 1 98.25 88 THR A C 1
ATOM 679 O O . THR A 1 88 ? -5.68 -2.984 -6.914 1 98.25 88 THR A O 1
ATOM 682 N N . ILE A 1 89 ? -6.535 -1.009 -7.43 1 98.06 89 ILE A N 1
ATOM 683 C CA . ILE A 1 89 ? -7.77 -1.557 -7.977 1 98.06 89 ILE A CA 1
ATOM 684 C C . ILE A 1 89 ? -7.465 -2.355 -9.242 1 98.06 89 ILE A C 1
ATOM 686 O O . ILE A 1 89 ? -8.047 -3.42 -9.469 1 98.06 89 ILE A O 1
ATOM 690 N N . GLY A 1 90 ? -6.586 -1.802 -10.094 1 97.75 90 GLY A N 1
ATOM 691 C CA . GLY A 1 90 ? -6.129 -2.557 -11.25 1 97.75 90 GLY A CA 1
ATOM 692 C C . GLY A 1 90 ? -5.504 -3.891 -10.891 1 97.75 90 GLY A C 1
ATOM 693 O O . GLY A 1 90 ? -5.781 -4.906 -11.523 1 97.75 90 GLY A O 1
ATOM 694 N N . LEU A 1 91 ? -4.652 -3.857 -9.914 1 97.12 91 LEU A N 1
ATOM 695 C CA . LEU A 1 91 ? -4.043 -5.094 -9.445 1 97.12 91 LEU A CA 1
ATOM 696 C C . LEU A 1 91 ? -5.105 -6.074 -8.961 1 97.12 91 LEU A C 1
ATOM 698 O O . LEU A 1 91 ? -5.016 -7.277 -9.219 1 97.12 91 LEU A O 1
ATOM 702 N N . LEU A 1 92 ? -6.086 -5.57 -8.227 1 97.75 92 LEU A N 1
ATOM 703 C CA . LEU A 1 92 ? -7.156 -6.438 -7.742 1 97.75 92 LEU A CA 1
ATOM 704 C C . LEU A 1 92 ? -7.859 -7.137 -8.898 1 97.75 92 LEU A C 1
ATOM 706 O O . LEU A 1 92 ? -7.996 -8.359 -8.898 1 97.75 92 LEU A O 1
ATOM 710 N N . PHE A 1 93 ? -8.219 -6.438 -9.914 1 96.94 93 PHE A N 1
ATOM 711 C CA . PHE A 1 93 ? -9 -6.992 -11.016 1 96.94 93 PHE A CA 1
ATOM 712 C C . PHE A 1 93 ? -8.141 -7.926 -11.867 1 96.94 93 PHE A C 1
ATOM 714 O O . PHE A 1 93 ? -8.586 -9.016 -12.242 1 96.94 93 PHE A O 1
ATOM 721 N N . ILE A 1 94 ? -6.918 -7.52 -12.133 1 96.25 94 ILE A N 1
ATOM 722 C CA . ILE A 1 94 ? -6.02 -8.383 -12.883 1 96.25 94 ILE A CA 1
ATOM 723 C C . ILE A 1 94 ? -5.75 -9.664 -12.094 1 96.25 94 ILE A C 1
ATOM 725 O O . ILE A 1 94 ? -5.707 -10.758 -12.656 1 96.25 94 ILE A O 1
ATOM 729 N N . GLY A 1 95 ? -5.539 -9.531 -10.781 1 95 95 GLY A N 1
ATOM 730 C CA . GLY A 1 95 ? -5.301 -10.68 -9.922 1 95 95 GLY A CA 1
ATOM 731 C C . GLY A 1 95 ? -6.465 -11.656 -9.898 1 95 95 GLY A C 1
ATOM 732 O O . GLY A 1 95 ? -6.266 -12.867 -10.039 1 95 95 GLY A O 1
ATOM 733 N N . VAL A 1 96 ? -7.668 -11.203 -9.844 1 94.94 96 VAL A N 1
ATOM 734 C CA . VAL A 1 96 ? -8.859 -12.031 -9.734 1 94.94 96 VAL A CA 1
ATOM 735 C C . VAL A 1 96 ? -9.133 -12.727 -11.062 1 94.94 96 VAL A C 1
ATOM 737 O O . VAL A 1 96 ? -9.508 -13.898 -11.094 1 94.94 96 VAL A O 1
ATOM 740 N N . LEU A 1 97 ? -8.875 -12.039 -12.172 1 93.94 97 LEU A N 1
ATOM 741 C CA . LEU A 1 97 ? -9.141 -12.594 -13.492 1 93.94 97 LEU A CA 1
ATOM 742 C C . LEU A 1 97 ? -8.133 -13.688 -13.828 1 93.94 97 LEU A C 1
ATOM 744 O O . LEU A 1 97 ? -8.391 -14.539 -14.688 1 93.94 97 LEU A O 1
ATOM 748 N N . ASN A 1 98 ? -6.992 -13.711 -13.18 1 92.62 98 ASN A N 1
ATOM 749 C CA . ASN A 1 98 ? -5.938 -14.672 -13.492 1 92.62 98 ASN A CA 1
ATOM 750 C C . ASN A 1 98 ? -5.734 -15.672 -12.359 1 92.62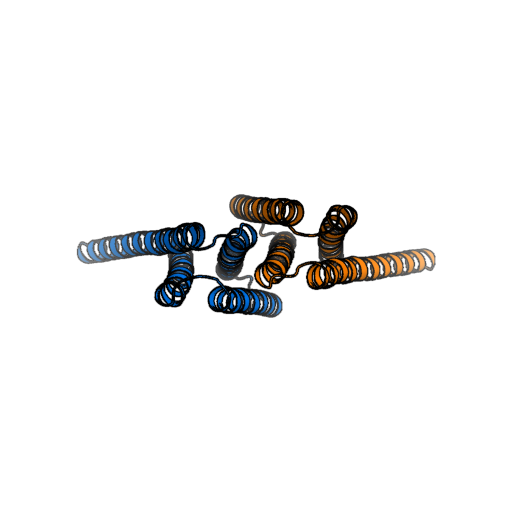 98 ASN A C 1
ATOM 752 O O . ASN A 1 98 ? -4.852 -16.531 -12.43 1 92.62 98 ASN A O 1
ATOM 756 N N . ALA A 1 99 ? -6.527 -15.5 -11.344 1 90.5 99 ALA A N 1
ATOM 757 C CA . ALA A 1 99 ? -6.426 -16.422 -10.219 1 90.5 99 ALA A CA 1
ATOM 758 C C . ALA A 1 99 ? -7.195 -17.719 -10.492 1 90.5 99 ALA A C 1
ATOM 760 O O . ALA A 1 99 ? -8.219 -17.703 -11.172 1 90.5 99 ALA A O 1
ATOM 761 N N . PRO A 1 100 ? -6.57 -18.875 -10.016 1 91.06 100 PRO A N 1
ATOM 762 C CA . PRO A 1 100 ? -7.266 -20.156 -10.172 1 91.06 100 PRO A CA 1
ATOM 763 C C . PRO A 1 100 ? -8.43 -20.312 -9.195 1 91.06 100 PRO A C 1
ATOM 765 O O . PRO A 1 100 ? -8.414 -21.234 -8.367 1 91.06 100 PRO A O 1
ATOM 768 N N . ILE A 1 101 ? -9.398 -19.469 -9.312 1 91.06 101 ILE A N 1
ATOM 769 C CA . ILE A 1 101 ? -10.562 -19.5 -8.43 1 91.06 101 ILE A CA 1
ATOM 770 C C . ILE A 1 101 ? -11.836 -19.688 -9.25 1 91.06 101 ILE A C 1
ATOM 772 O O . ILE A 1 101 ? -11.812 -19.531 -10.477 1 91.06 101 ILE A O 1
ATOM 776 N N . ASN A 1 102 ? -12.852 -20.031 -8.523 1 91.44 102 ASN A N 1
ATOM 777 C CA . ASN A 1 102 ? -14.125 -20.281 -9.188 1 91.44 102 ASN A CA 1
ATOM 778 C C . ASN A 1 102 ? -14.773 -18.969 -9.641 1 91.44 102 ASN A C 1
ATOM 780 O O . ASN A 1 102 ? -14.438 -17.891 -9.141 1 91.44 102 ASN A O 1
ATOM 784 N N . ALA A 1 103 ? -15.766 -19 -10.531 1 91.75 103 ALA A N 1
ATOM 785 C CA . ALA A 1 103 ? -16.438 -17.844 -11.117 1 91.75 103 ALA A CA 1
ATOM 786 C C . ALA A 1 103 ? -17.156 -17.016 -10.047 1 91.75 103 ALA A C 1
ATOM 788 O O . ALA A 1 103 ? -17.094 -15.789 -10.055 1 91.75 103 ALA A O 1
ATOM 789 N N . TYR A 1 104 ? -17.828 -17.719 -9.203 1 92.12 104 TYR A N 1
ATOM 790 C CA . TYR A 1 104 ? -18.562 -17.016 -8.164 1 92.12 104 TYR A CA 1
ATOM 791 C C . TYR A 1 104 ? -17.625 -16.312 -7.199 1 92.12 104 TYR A C 1
ATOM 793 O O . TYR A 1 104 ? -17.922 -15.219 -6.715 1 92.12 104 TYR A O 1
ATOM 801 N N . GLU A 1 105 ? -16.5 -16.875 -6.914 1 93.5 105 GLU A N 1
ATOM 802 C CA . GLU A 1 105 ? -15.492 -16.266 -6.047 1 93.5 105 GLU A CA 1
ATOM 803 C C . GLU A 1 105 ? -14.906 -15 -6.676 1 93.5 105 GLU A C 1
ATOM 805 O O . GLU A 1 105 ? -14.5 -14.078 -5.969 1 93.5 105 GLU A O 1
ATOM 810 N N . MET A 1 106 ? -14.945 -14.984 -8.016 1 94.06 106 MET A N 1
ATOM 811 C CA . MET A 1 106 ? -14.422 -13.828 -8.742 1 94.06 106 MET A CA 1
ATOM 812 C C . MET A 1 106 ? -15.305 -12.602 -8.523 1 94.06 106 MET A C 1
ATOM 814 O O . MET A 1 106 ? -14.867 -11.469 -8.742 1 94.06 106 MET A O 1
ATOM 818 N N . VAL A 1 107 ? -16.406 -12.82 -8.078 1 93.19 107 VAL A N 1
ATOM 819 C CA . VAL A 1 107 ? -17.359 -11.734 -7.824 1 93.19 107 VAL A CA 1
ATOM 820 C C . VAL A 1 107 ? -17.391 -11.422 -6.332 1 93.19 107 VAL A C 1
ATOM 822 O O . VAL A 1 107 ? -17.359 -10.258 -5.934 1 93.19 107 VAL A O 1
ATOM 825 N N . ILE A 1 108 ? -17.391 -12.398 -5.508 1 96.25 108 ILE A N 1
ATOM 826 C CA . ILE A 1 108 ? -17.578 -12.266 -4.07 1 96.25 108 ILE A CA 1
ATOM 827 C C . ILE A 1 108 ? -16.391 -11.523 -3.457 1 96.25 108 ILE A C 1
ATOM 829 O O . ILE A 1 108 ? -16.562 -10.656 -2.6 1 96.25 108 ILE A O 1
ATOM 833 N N . TYR A 1 109 ? -15.211 -11.812 -3.902 1 96.62 109 TYR A N 1
ATOM 834 C CA . TYR A 1 109 ? -14.031 -11.266 -3.229 1 96.62 109 TYR A CA 1
ATOM 835 C C . TYR A 1 109 ? -13.859 -9.781 -3.549 1 96.62 109 TYR A C 1
ATOM 837 O O . TYR A 1 109 ? -13.586 -8.977 -2.656 1 96.62 109 TYR A O 1
ATOM 845 N N . PRO A 1 110 ? -14.078 -9.383 -4.824 1 97.38 110 PRO A N 1
ATOM 846 C CA . PRO A 1 110 ? -14.078 -7.941 -5.059 1 97.38 110 PRO A CA 1
ATOM 847 C C . PRO A 1 110 ? -15.156 -7.211 -4.27 1 97.38 110 PRO A C 1
ATOM 849 O O . PRO A 1 110 ? -14.922 -6.109 -3.766 1 97.38 110 PRO A O 1
ATOM 852 N N . ILE A 1 111 ? -16.312 -7.824 -4.156 1 98.12 111 ILE A N 1
ATOM 853 C CA . ILE A 1 111 ? -17.375 -7.215 -3.373 1 98.12 111 ILE A CA 1
ATOM 854 C C . ILE A 1 111 ? -16.938 -7.086 -1.915 1 98.12 111 ILE A C 1
ATOM 856 O O . ILE A 1 111 ? -17.094 -6.027 -1.304 1 98.12 111 ILE A O 1
ATOM 860 N N . ALA A 1 112 ? -16.422 -8.133 -1.376 1 98.38 112 ALA A N 1
ATOM 861 C CA . ALA A 1 112 ? -15.914 -8.109 -0.004 1 98.38 112 ALA A CA 1
ATOM 862 C C . ALA A 1 112 ? -14.867 -7.02 0.176 1 98.38 112 ALA A C 1
ATOM 864 O O . ALA A 1 112 ? -14.836 -6.336 1.201 1 98.38 112 ALA A O 1
ATOM 865 N N . PHE A 1 113 ? -14.023 -6.871 -0.824 1 98.62 113 PHE A N 1
ATOM 866 C CA . PHE A 1 113 ? -12.977 -5.852 -0.842 1 98.62 113 PHE A CA 1
ATOM 867 C C . PHE A 1 113 ? -13.586 -4.457 -0.702 1 98.62 113 PHE A C 1
ATOM 869 O O . PHE A 1 113 ? -13.164 -3.678 0.157 1 98.62 113 PHE A O 1
ATOM 876 N N . PHE A 1 114 ? -14.57 -4.172 -1.5 1 98.44 114 PHE A N 1
ATOM 877 C CA . PHE A 1 114 ? -15.172 -2.844 -1.499 1 98.44 114 PHE A CA 1
ATOM 878 C C . PHE A 1 114 ? -16.016 -2.635 -0.251 1 98.44 114 PHE A C 1
ATOM 880 O O . PHE A 1 114 ? -16.109 -1.521 0.267 1 98.44 114 PHE A O 1
ATOM 887 N N . VAL A 1 115 ? -16.688 -3.678 0.227 1 98.44 115 VAL A N 1
ATOM 888 C CA . VAL A 1 115 ? -17.406 -3.605 1.488 1 98.44 115 VAL A CA 1
ATOM 889 C C . VAL A 1 115 ? -16.453 -3.217 2.615 1 98.44 115 VAL A C 1
ATOM 891 O O . VAL A 1 115 ? -16.797 -2.381 3.459 1 98.44 115 VAL A O 1
ATOM 894 N N . CYS A 1 116 ? -15.258 -3.791 2.613 1 98.56 116 CYS A N 1
ATOM 895 C CA . CYS A 1 116 ? -14.234 -3.465 3.598 1 98.56 116 CYS A CA 1
ATOM 896 C C . CYS A 1 116 ? -13.867 -1.986 3.539 1 98.56 116 CYS A C 1
ATOM 898 O O . CYS A 1 116 ? -13.859 -1.305 4.566 1 98.56 116 CYS A O 1
ATOM 900 N N . LEU A 1 117 ? -13.641 -1.493 2.367 1 98.19 117 LEU A N 1
ATOM 901 C CA . LEU A 1 117 ? -13.234 -0.101 2.205 1 98.19 117 LEU A CA 1
ATOM 902 C C . LEU A 1 117 ? -14.375 0.843 2.574 1 98.19 117 LEU A C 1
ATOM 904 O O . LEU A 1 117 ? -14.148 1.891 3.184 1 98.19 117 LEU A O 1
ATOM 908 N N . PHE A 1 118 ? -15.547 0.421 2.189 1 97.81 118 PHE A N 1
ATOM 909 C CA . PHE A 1 118 ? -16.703 1.229 2.529 1 97.81 118 PHE A CA 1
ATOM 910 C C . PHE A 1 118 ? -16.891 1.313 4.043 1 97.81 118 PHE A C 1
ATOM 912 O O . PHE A 1 118 ? -17.172 2.387 4.578 1 97.81 118 PHE A O 1
ATOM 919 N N . GLY A 1 119 ? -16.781 0.209 4.641 1 97.5 119 GLY A N 1
ATOM 920 C CA . GLY A 1 119 ? -16.859 0.203 6.094 1 97.5 119 GLY A CA 1
ATOM 921 C C . GLY A 1 119 ? -15.797 1.083 6.742 1 97.5 119 GLY A C 1
ATOM 922 O O . GLY A 1 119 ? -16.094 1.824 7.68 1 97.5 119 GLY A O 1
ATOM 923 N N . GLN A 1 120 ? -14.641 1.01 6.254 1 97.25 120 GLN A N 1
ATOM 924 C CA . GLN A 1 120 ? -13.555 1.833 6.773 1 97.25 120 GLN A CA 1
ATOM 925 C C . GLN A 1 120 ? -13.852 3.318 6.598 1 97.25 120 GLN A C 1
ATOM 927 O O . GLN A 1 120 ? -13.633 4.113 7.512 1 97.25 120 GLN A O 1
ATOM 932 N N . MET A 1 121 ? -14.297 3.652 5.426 1 96.25 121 MET A N 1
ATOM 933 C CA . MET A 1 121 ? -14.625 5.043 5.129 1 96.25 121 MET A CA 1
ATOM 934 C C . MET A 1 121 ? -15.703 5.566 6.074 1 96.25 121 MET A C 1
ATOM 936 O O . MET A 1 121 ? -15.578 6.664 6.621 1 96.25 121 MET A O 1
ATOM 940 N N . ARG A 1 122 ? -16.688 4.785 6.34 1 93.19 122 ARG A N 1
ATOM 941 C CA . ARG A 1 122 ? -17.766 5.176 7.234 1 93.19 122 ARG A CA 1
ATOM 942 C C . ARG A 1 122 ? -17.281 5.281 8.672 1 93.19 122 ARG A C 1
ATOM 944 O O . ARG A 1 122 ? -17.688 6.18 9.414 1 93.19 122 ARG A O 1
ATOM 951 N N . LEU A 1 123 ? -16.453 4.391 9.023 1 90.88 123 LEU A N 1
ATOM 952 C CA . LEU A 1 123 ? -15.906 4.375 10.375 1 90.88 123 LEU A CA 1
ATOM 953 C C . LEU A 1 123 ? -15.094 5.637 10.656 1 90.88 123 LEU A C 1
ATOM 955 O O . LEU A 1 123 ? -15.195 6.219 11.734 1 90.88 123 LEU A O 1
ATOM 959 N N . PHE A 1 124 ? -14.391 6.148 9.688 1 88.94 124 PHE A N 1
ATOM 960 C CA . PHE A 1 124 ? -13.5 7.293 9.852 1 88.94 124 PHE A CA 1
ATOM 961 C C . PHE A 1 124 ? -14.273 8.602 9.734 1 88.94 124 PHE A C 1
ATOM 963 O O . PHE A 1 124 ? -13.906 9.609 10.336 1 88.94 124 PHE A O 1
ATOM 970 N N . ARG A 1 125 ? -15.32 8.578 9.008 1 85.38 125 ARG A N 1
ATOM 971 C CA . ARG A 1 125 ? -16.094 9.805 8.844 1 85.38 125 ARG A CA 1
ATOM 972 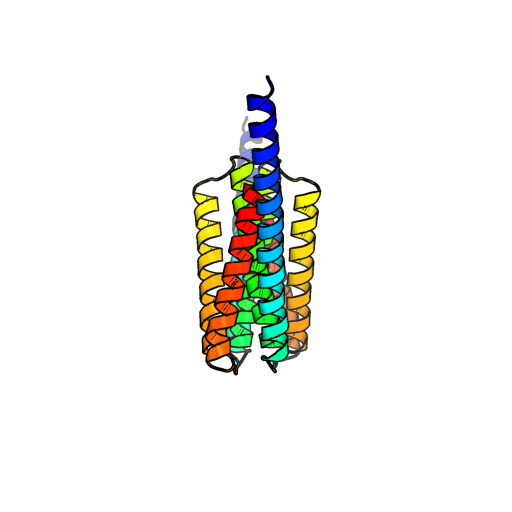C C . ARG A 1 125 ? -17.078 9.984 10 1 85.38 125 ARG A C 1
ATOM 974 O O . ARG A 1 125 ? -17.453 11.117 10.328 1 85.38 125 ARG A O 1
ATOM 981 N N . SER A 1 126 ? -17.469 8.984 10.633 1 75.88 126 SER A N 1
ATOM 982 C CA . SER A 1 126 ? -18.359 9.086 11.781 1 75.88 126 SER A CA 1
ATOM 983 C C . SER A 1 126 ? -17.578 9.484 13.039 1 75.88 126 SER A C 1
ATOM 985 O O . SER A 1 126 ? -18.172 10 13.992 1 75.88 126 SER A O 1
ATOM 987 N N . ALA A 1 127 ? -16.359 9.398 13.055 1 63.91 127 ALA A N 1
ATOM 988 C CA . ALA A 1 127 ? -15.562 9.75 14.227 1 63.91 127 ALA A CA 1
ATOM 989 C C . ALA A 1 127 ? -15.125 11.211 14.18 1 63.91 127 ALA A C 1
ATOM 991 O O . ALA A 1 127 ? -14.984 11.789 13.102 1 63.91 127 ALA A O 1
ATOM 992 N N . MET B 1 1 ? 32 40.156 1.794 1 58.16 1 MET B N 1
ATOM 993 C CA . MET B 1 1 ? 30.828 39.906 0.966 1 58.16 1 MET B CA 1
ATOM 994 C C . MET B 1 1 ? 31.078 38.75 -0.001 1 58.16 1 MET B C 1
ATOM 996 O O . MET B 1 1 ? 30.203 37.906 -0.205 1 58.16 1 MET B O 1
ATOM 1000 N N . VAL B 1 2 ? 32.281 38.594 -0.536 1 70.06 2 VAL B N 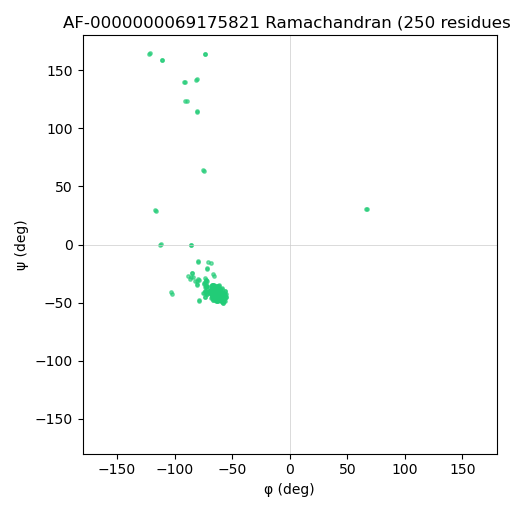1
ATOM 1001 C CA . VAL B 1 2 ? 32.625 37.594 -1.521 1 70.06 2 VAL B CA 1
ATOM 1002 C C . VAL B 1 2 ? 32.656 36.219 -0.861 1 70.06 2 VAL B C 1
ATOM 1004 O O . VAL B 1 2 ? 32.188 35.219 -1.436 1 70.06 2 VAL B O 1
ATOM 1007 N N . THR B 1 3 ? 33 36 0.412 1 69.69 3 THR B N 1
ATOM 1008 C CA . THR B 1 3 ? 33.094 34.719 1.095 1 69.69 3 THR B CA 1
ATOM 1009 C C . THR B 1 3 ? 31.719 34.156 1.389 1 69.69 3 THR B C 1
ATOM 1011 O O . THR B 1 3 ? 31.516 32.938 1.325 1 69.69 3 THR B O 1
ATOM 1014 N N . ARG B 1 4 ? 30.781 35.062 1.62 1 71.69 4 ARG B N 1
ATOM 1015 C CA . ARG B 1 4 ? 29.438 34.594 1.944 1 71.69 4 ARG B CA 1
ATOM 1016 C C . ARG B 1 4 ? 28.734 34.062 0.708 1 71.69 4 ARG B C 1
ATOM 1018 O O . ARG B 1 4 ? 28.031 33.062 0.782 1 71.69 4 ARG B O 1
ATOM 1025 N N . ASN B 1 5 ? 29.062 34.688 -0.465 1 73.44 5 ASN B N 1
ATOM 1026 C CA . ASN B 1 5 ? 28.438 34.25 -1.713 1 73.44 5 ASN B CA 1
ATOM 1027 C C . ASN B 1 5 ? 28.969 32.875 -2.162 1 73.44 5 ASN B C 1
ATOM 1029 O O . ASN B 1 5 ? 28.203 32.062 -2.668 1 73.44 5 ASN B O 1
ATOM 1033 N N . VAL B 1 6 ? 30.25 32.594 -1.94 1 74.94 6 VAL B N 1
ATOM 1034 C CA . VAL B 1 6 ? 30.844 31.312 -2.316 1 74.94 6 VAL B CA 1
ATOM 1035 C C . VAL B 1 6 ? 30.25 30.203 -1.442 1 74.94 6 VAL B C 1
ATOM 1037 O O . VAL B 1 6 ? 29.922 29.125 -1.937 1 74.94 6 VAL B O 1
ATOM 1040 N N . SER B 1 7 ? 30.016 30.484 -0.203 1 78.06 7 SER B N 1
ATOM 1041 C CA . SER B 1 7 ? 29.453 29.5 0.715 1 78.06 7 SER B CA 1
ATOM 1042 C C . SER B 1 7 ? 28.016 29.156 0.338 1 78.06 7 SER B C 1
ATOM 1044 O O . SER B 1 7 ? 27.625 27.984 0.353 1 78.06 7 SER B O 1
ATOM 1046 N N . LEU B 1 8 ? 27.297 30.172 -0.143 1 79.31 8 LEU B N 1
ATOM 1047 C CA . LEU B 1 8 ? 25.922 29.953 -0.544 1 79.31 8 LEU B CA 1
ATOM 1048 C C . LEU B 1 8 ? 25.844 29.188 -1.854 1 79.31 8 LEU B C 1
ATOM 1050 O O . LEU B 1 8 ? 24.984 28.312 -2.018 1 79.31 8 LEU B O 1
ATOM 1054 N N . VAL B 1 9 ? 26.672 29.469 -2.793 1 78.38 9 VAL B N 1
ATOM 1055 C CA . VAL B 1 9 ? 26.734 28.781 -4.078 1 78.38 9 VAL B CA 1
ATOM 1056 C C . VAL B 1 9 ? 27.172 27.344 -3.871 1 78.38 9 VAL B C 1
ATOM 1058 O O . VAL B 1 9 ? 26.625 26.422 -4.496 1 78.38 9 VAL B O 1
ATOM 1061 N N . ASP B 1 10 ? 28.172 27.141 -3.012 1 76.81 10 ASP B N 1
ATOM 1062 C CA . ASP B 1 10 ? 28.625 25.797 -2.66 1 76.81 10 ASP B CA 1
ATOM 1063 C C . ASP B 1 10 ? 27.5 25 -1.993 1 76.81 10 ASP B C 1
ATOM 1065 O O . ASP B 1 10 ? 27.312 23.828 -2.277 1 76.81 10 ASP B O 1
ATOM 1069 N N . MET B 1 11 ? 26.766 25.609 -1.141 1 79.06 11 MET B N 1
ATOM 1070 C CA . MET B 1 11 ? 25.656 24.969 -0.452 1 79.06 11 MET B CA 1
ATOM 1071 C C . MET B 1 11 ? 24.547 24.609 -1.434 1 79.06 11 MET B C 1
ATOM 1073 O O . MET B 1 11 ? 23.922 23.562 -1.32 1 79.06 11 MET B O 1
ATOM 1077 N N . GLU B 1 12 ? 24.344 25.453 -2.371 1 76.44 12 GLU B N 1
ATOM 1078 C CA . GLU B 1 12 ? 23.344 25.219 -3.402 1 76.44 12 GLU B CA 1
ATOM 1079 C C . GLU B 1 12 ? 23.734 24.062 -4.305 1 76.44 12 GLU B C 1
ATOM 1081 O O . GLU B 1 12 ? 22.891 23.234 -4.66 1 76.44 12 GLU B O 1
ATOM 1086 N N . ILE B 1 13 ? 24.953 24.016 -4.691 1 71.31 13 ILE B N 1
ATOM 1087 C CA . ILE B 1 13 ? 25.484 22.938 -5.527 1 71.31 13 ILE B CA 1
ATOM 1088 C C . ILE B 1 13 ? 25.375 21.609 -4.781 1 71.31 13 ILE B C 1
ATOM 1090 O O . ILE B 1 13 ? 24.984 20.594 -5.359 1 71.31 13 ILE B O 1
ATOM 1094 N N . VAL B 1 14 ? 25.641 21.484 -3.559 1 74.62 14 VAL B N 1
ATOM 1095 C CA . VAL B 1 14 ? 25.594 20.281 -2.738 1 74.62 14 VAL B CA 1
ATOM 1096 C C . VAL B 1 14 ? 24.141 19.812 -2.598 1 74.62 14 VAL B C 1
ATOM 1098 O O . VAL B 1 14 ? 23.859 18.625 -2.709 1 74.62 14 VAL B O 1
ATOM 1101 N N . MET B 1 15 ? 23.359 20.797 -2.447 1 75.62 15 MET B N 1
ATOM 1102 C CA . MET B 1 15 ? 21.938 20.469 -2.271 1 75.62 15 MET B CA 1
ATOM 1103 C C . MET B 1 15 ? 21.344 19.938 -3.566 1 75.62 15 MET B C 1
ATOM 1105 O O . MET B 1 15 ? 20.547 18.984 -3.545 1 75.62 15 MET B O 1
ATOM 1109 N N . LYS B 1 16 ? 21.766 20.562 -4.625 1 78.94 16 LYS B N 1
ATOM 1110 C CA . LYS B 1 16 ? 21.281 20.109 -5.93 1 78.94 16 LYS B CA 1
ATOM 1111 C C . LYS B 1 16 ? 21.812 18.719 -6.266 1 78.94 16 LYS B C 1
ATOM 1113 O O . LYS B 1 16 ? 21.078 17.891 -6.805 1 78.94 16 LYS B O 1
ATOM 1118 N N . THR B 1 17 ? 22.984 18.5 -6.066 1 77.88 17 THR B N 1
ATOM 1119 C CA . THR B 1 17 ? 23.578 17.203 -6.328 1 77.88 17 THR B CA 1
ATOM 1120 C C . THR B 1 17 ? 22.953 16.125 -5.461 1 77.88 17 THR B C 1
ATOM 1122 O O . THR B 1 17 ? 22.688 15.016 -5.934 1 77.88 17 THR B O 1
ATOM 1125 N N . SER B 1 18 ? 22.688 16.531 -4.309 1 86.5 18 SER B N 1
ATOM 1126 C CA . SER B 1 18 ? 22.078 15.594 -3.385 1 86.5 18 SER B CA 1
ATOM 1127 C C . SER B 1 18 ? 20.672 15.219 -3.834 1 86.5 18 SER B C 1
ATOM 1129 O O . SER B 1 18 ? 20.281 14.047 -3.775 1 86.5 18 SER B O 1
ATOM 1131 N N . LYS B 1 19 ? 20.047 16.188 -4.402 1 89.44 19 LYS B N 1
ATOM 1132 C CA . LYS B 1 19 ? 18.688 15.922 -4.887 1 89.44 19 LYS B CA 1
ATOM 1133 C C . LYS B 1 19 ? 18.719 15.055 -6.145 1 89.44 19 LYS B C 1
ATOM 1135 O O . LYS B 1 19 ? 17.875 14.172 -6.316 1 89.44 19 LYS B O 1
ATOM 1140 N N . THR B 1 20 ? 19.703 15.422 -6.945 1 93.5 20 THR B N 1
ATOM 1141 C CA . THR B 1 20 ? 19.844 14.633 -8.164 1 93.5 20 THR B CA 1
ATOM 1142 C C . THR B 1 20 ? 20.203 13.188 -7.832 1 93.5 20 THR B C 1
ATOM 1144 O O . THR B 1 20 ? 19.641 12.258 -8.422 1 93.5 20 THR B O 1
ATOM 1147 N N . VAL B 1 21 ? 21.156 13.039 -6.93 1 94 21 VAL B N 1
ATOM 1148 C CA . VAL B 1 21 ? 21.562 11.703 -6.512 1 94 21 VAL B CA 1
ATOM 1149 C C . VAL B 1 21 ? 20.375 10.977 -5.883 1 94 21 VAL B C 1
ATOM 1151 O O . VAL B 1 21 ? 20.141 9.797 -6.164 1 94 21 VAL B O 1
ATOM 1154 N N . ALA B 1 22 ? 19.594 11.664 -5.129 1 96.5 22 ALA B N 1
ATOM 1155 C CA . ALA B 1 22 ? 18.422 11.07 -4.488 1 96.5 22 ALA B CA 1
ATOM 1156 C C . ALA B 1 22 ? 17.406 10.609 -5.523 1 96.5 22 ALA B C 1
ATOM 1158 O O . ALA B 1 22 ? 16.844 9.516 -5.41 1 96.5 22 ALA B O 1
ATOM 1159 N N . LYS B 1 23 ? 17.219 11.461 -6.453 1 96.25 23 LYS B N 1
ATOM 1160 C CA . LYS B 1 23 ? 16.297 11.109 -7.527 1 96.25 23 LYS B CA 1
ATOM 1161 C C . LYS B 1 23 ? 16.797 9.883 -8.289 1 96.25 23 LYS B C 1
ATOM 1163 O O . LYS B 1 23 ? 16 9.016 -8.664 1 96.25 23 LYS B O 1
ATOM 1168 N N . LEU B 1 24 ? 18.031 9.867 -8.547 1 96.75 24 LEU B N 1
ATOM 1169 C CA . LEU B 1 24 ? 18.625 8.742 -9.273 1 96.75 24 LEU B CA 1
ATOM 1170 C C . LEU B 1 24 ? 18.5 7.453 -8.469 1 96.75 24 LEU B C 1
ATOM 1172 O O . LEU B 1 24 ? 18.203 6.395 -9.023 1 96.75 24 LEU B O 1
ATOM 1176 N N . LEU B 1 25 ? 18.797 7.523 -7.164 1 97.38 25 LEU B N 1
ATOM 1177 C CA . LEU B 1 25 ? 18.672 6.348 -6.309 1 97.38 25 LEU B CA 1
ATOM 1178 C C . LEU B 1 25 ? 17.234 5.828 -6.305 1 97.38 25 LEU B C 1
ATOM 1180 O O . LEU B 1 25 ? 17 4.621 -6.41 1 97.38 25 LEU B O 1
ATOM 1184 N N . PHE B 1 26 ? 16.297 6.762 -6.25 1 98.25 26 PHE B N 1
ATOM 1185 C CA . PHE B 1 26 ? 14.891 6.395 -6.234 1 98.25 26 PHE B CA 1
ATOM 1186 C C . PHE B 1 26 ? 14.492 5.715 -7.539 1 98.25 26 PHE B C 1
ATOM 1188 O O . PHE B 1 26 ? 13.945 4.609 -7.523 1 98.25 26 PHE B O 1
ATOM 1195 N N . VAL B 1 27 ? 14.875 6.324 -8.633 1 98.12 27 VAL B N 1
ATOM 1196 C CA . VAL B 1 27 ? 14.438 5.859 -9.945 1 98.12 27 VAL B CA 1
ATOM 1197 C C . VAL B 1 27 ? 15.172 4.574 -10.312 1 98.12 27 VAL B C 1
ATOM 1199 O O . VAL B 1 27 ? 14.555 3.605 -10.766 1 98.12 27 VAL B O 1
ATOM 1202 N N . VAL B 1 28 ? 16.438 4.578 -10.094 1 98.06 28 VAL B N 1
ATOM 1203 C CA . VAL B 1 28 ? 17.234 3.408 -10.445 1 98.06 28 VAL B CA 1
ATOM 1204 C C . VAL B 1 28 ? 16.828 2.229 -9.562 1 98.06 28 VAL B C 1
ATOM 1206 O O . VAL B 1 28 ? 16.703 1.102 -10.047 1 98.06 28 VAL B O 1
ATOM 1209 N N . GLY B 1 29 ? 16.656 2.457 -8.234 1 98.44 29 GLY B N 1
ATOM 1210 C CA . GLY B 1 29 ? 16.203 1.396 -7.355 1 98.44 29 GLY B CA 1
ATOM 1211 C C . GLY B 1 29 ? 14.859 0.81 -7.777 1 98.44 29 GLY B C 1
ATOM 1212 O O . GLY B 1 29 ? 14.703 -0.412 -7.828 1 98.44 29 GLY B O 1
ATOM 1213 N N . ALA B 1 30 ? 13.969 1.68 -8.164 1 98.5 30 ALA B N 1
ATOM 1214 C CA . ALA B 1 30 ? 12.641 1.237 -8.594 1 98.5 30 ALA B CA 1
ATOM 1215 C C . ALA B 1 30 ? 12.734 0.446 -9.898 1 98.5 30 ALA B C 1
ATOM 1217 O O . ALA B 1 30 ? 12.109 -0.609 -10.031 1 98.5 30 ALA B O 1
ATOM 1218 N N . LEU B 1 31 ? 13.508 0.914 -10.82 1 98 31 LEU B N 1
ATOM 1219 C CA . LEU B 1 31 ? 13.602 0.29 -12.133 1 98 31 LEU B CA 1
ATOM 1220 C C . LEU B 1 31 ? 14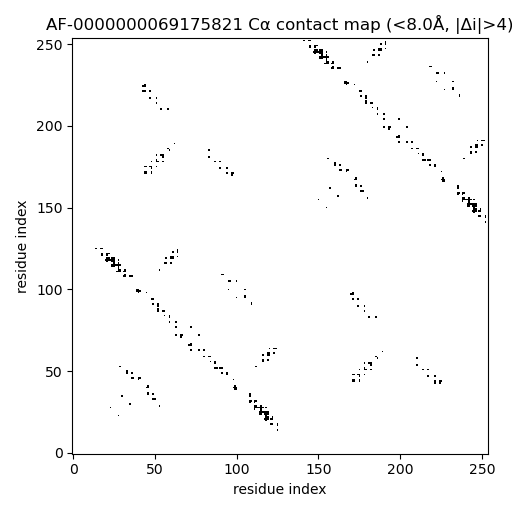.273 -1.078 -12.039 1 98 31 LEU B C 1
ATOM 1222 O O . LEU B 1 31 ? 13.797 -2.047 -12.641 1 98 31 LEU B O 1
ATOM 1226 N N . VAL B 1 32 ? 15.367 -1.142 -11.32 1 97.62 32 VAL B N 1
ATOM 1227 C CA . VAL B 1 32 ? 16.062 -2.412 -11.156 1 97.62 32 VAL B CA 1
ATOM 1228 C C . VAL B 1 32 ? 15.141 -3.432 -10.5 1 97.62 32 VAL B C 1
ATOM 1230 O O . VAL B 1 32 ? 15.07 -4.582 -10.938 1 97.62 32 VAL B O 1
ATOM 1233 N N . TYR B 1 33 ? 14.438 -3.002 -9.461 1 98.12 33 TYR B N 1
ATOM 1234 C CA . TYR B 1 33 ? 13.523 -3.865 -8.727 1 98.12 33 TYR B CA 1
ATOM 1235 C C . TYR B 1 33 ? 12.383 -4.348 -9.617 1 98.12 33 TYR B C 1
ATOM 1237 O O . TYR B 1 33 ? 12.117 -5.551 -9.695 1 98.12 33 TYR B O 1
ATOM 1245 N N . LEU B 1 34 ? 11.773 -3.434 -10.375 1 97.12 34 LEU B N 1
ATOM 1246 C CA . LEU B 1 34 ? 10.57 -3.766 -11.133 1 97.12 34 LEU B CA 1
ATOM 1247 C C . LEU B 1 34 ? 10.922 -4.531 -12.406 1 97.12 34 LEU B C 1
ATOM 1249 O O . LEU B 1 34 ? 10.305 -5.559 -12.703 1 97.12 34 LEU B O 1
ATOM 1253 N N . VAL B 1 35 ? 11.867 -4.031 -13.133 1 95.81 35 VAL B N 1
ATOM 1254 C CA . VAL B 1 35 ? 12.258 -4.68 -14.383 1 95.81 35 VAL B CA 1
ATOM 1255 C C . VAL B 1 35 ? 12.898 -6.031 -14.086 1 95.81 35 VAL B C 1
ATOM 1257 O O . VAL B 1 35 ? 12.602 -7.027 -14.75 1 95.81 35 VAL B O 1
ATOM 1260 N N . GLY B 1 36 ? 13.758 -6.039 -13.094 1 94.56 36 GLY B N 1
ATOM 1261 C CA . GLY B 1 36 ? 14.391 -7.297 -12.727 1 94.56 36 GLY B CA 1
ATOM 1262 C C . GLY B 1 36 ? 13.398 -8.375 -12.336 1 94.56 36 GLY B C 1
ATOM 1263 O O . GLY B 1 36 ? 13.453 -9.492 -12.844 1 94.56 36 GLY B O 1
ATOM 1264 N N . LEU B 1 37 ? 12.508 -8.086 -11.516 1 93.25 37 LEU B N 1
ATOM 1265 C CA . LEU B 1 37 ? 11.539 -9.07 -11.031 1 93.25 37 LEU B CA 1
ATOM 1266 C C . LEU B 1 37 ? 10.508 -9.391 -12.109 1 93.25 37 LEU B C 1
ATOM 1268 O O . LEU B 1 37 ? 9.984 -10.508 -12.164 1 93.25 37 LEU B O 1
ATOM 1272 N N . TRP B 1 38 ? 10.258 -8.43 -12.953 1 92.06 38 TRP B N 1
ATOM 1273 C CA . TRP B 1 38 ? 9.344 -8.672 -14.062 1 92.06 38 TRP B CA 1
ATOM 1274 C C . TRP B 1 38 ? 9.914 -9.727 -15.016 1 92.06 38 TRP B C 1
ATOM 1276 O O . TRP B 1 38 ? 9.172 -10.539 -15.562 1 92.06 38 TRP B O 1
ATOM 1286 N N . ILE B 1 39 ? 11.195 -9.711 -15.18 1 92.94 39 ILE B N 1
ATOM 1287 C CA . ILE B 1 39 ? 11.867 -10.648 -16.078 1 92.94 39 ILE B CA 1
ATOM 1288 C C . ILE B 1 39 ? 12.039 -12 -15.383 1 92.94 39 ILE B C 1
ATOM 1290 O O . ILE B 1 39 ? 11.852 -13.055 -16 1 92.94 39 ILE B O 1
ATOM 1294 N N . SER B 1 40 ? 12.258 -12.031 -14.117 1 92 40 SER B N 1
ATOM 1295 C CA . SER B 1 40 ? 12.648 -13.234 -13.391 1 92 40 SER B CA 1
ATOM 1296 C C . SER B 1 40 ? 11.422 -14.031 -12.953 1 92 40 SER B C 1
ATOM 1298 O O . SER B 1 40 ? 11.5 -15.25 -12.773 1 92 40 SER B O 1
ATOM 1300 N N . CYS B 1 41 ? 10.289 -13.367 -12.711 1 90.88 41 CYS B N 1
ATOM 1301 C CA . CYS B 1 41 ? 9.094 -14.047 -12.242 1 90.88 41 CYS B CA 1
ATOM 1302 C C . CYS B 1 41 ? 8.234 -14.531 -13.406 1 90.88 41 CYS B C 1
ATOM 1304 O O . CYS B 1 41 ? 7.797 -13.727 -14.234 1 90.88 41 CYS B O 1
ATOM 1306 N N . PRO B 1 42 ? 7.957 -15.789 -13.445 1 89.81 42 PRO B N 1
ATOM 1307 C CA . PRO B 1 42 ? 7.18 -16.328 -14.57 1 89.81 42 PRO B CA 1
ATOM 1308 C C . PRO B 1 42 ? 5.68 -16.094 -14.406 1 89.81 42 PRO B C 1
ATOM 1310 O O . PRO B 1 42 ? 4.973 -15.883 -15.398 1 89.81 42 PRO B O 1
ATOM 1313 N N . LEU B 1 43 ? 5.195 -16.078 -13.219 1 90.12 43 LEU B N 1
ATOM 1314 C CA . LEU B 1 43 ? 3.758 -16 -12.984 1 90.12 43 LEU B CA 1
ATOM 1315 C C . LEU B 1 43 ? 3.318 -14.547 -12.828 1 90.12 43 LEU B C 1
ATOM 1317 O O . LEU B 1 43 ? 4.012 -13.75 -12.188 1 90.12 43 LEU B O 1
ATOM 1321 N N . LEU B 1 44 ? 2.182 -14.219 -13.391 1 90.06 44 LEU B N 1
ATOM 1322 C CA . LEU B 1 44 ? 1.613 -12.875 -13.297 1 90.06 44 LEU B CA 1
ATOM 1323 C C . LEU B 1 44 ? 1.388 -12.477 -11.844 1 90.06 44 LEU B C 1
ATOM 1325 O O . LEU B 1 44 ? 1.59 -11.32 -11.469 1 90.06 44 LEU B O 1
ATOM 1329 N N . SER B 1 45 ? 0.972 -13.477 -11.039 1 91 45 SER B N 1
ATOM 1330 C CA . SER B 1 45 ? 0.73 -13.211 -9.625 1 91 45 SER B CA 1
ATOM 1331 C C . SER B 1 45 ? 2.004 -12.75 -8.922 1 91 45 SER B C 1
ATOM 1333 O O . SER B 1 45 ? 1.961 -11.867 -8.062 1 91 45 SER B O 1
ATOM 1335 N N . GLY B 1 46 ? 3.078 -13.273 -9.32 1 92.94 46 GLY B N 1
ATOM 1336 C CA . GLY B 1 46 ? 4.352 -12.852 -8.758 1 92.94 46 GLY B CA 1
ATOM 1337 C C . GLY B 1 46 ? 4.742 -11.438 -9.164 1 92.94 46 GLY B C 1
ATOM 1338 O O . GLY B 1 46 ? 5.199 -10.656 -8.336 1 92.94 46 GLY B O 1
ATOM 1339 N N . LYS B 1 47 ? 4.508 -11.148 -10.414 1 93.88 47 LYS B N 1
ATOM 1340 C CA . LYS B 1 47 ? 4.801 -9.812 -10.93 1 93.88 47 LYS B CA 1
ATOM 1341 C C . LYS B 1 47 ? 3.982 -8.75 -10.203 1 93.88 47 LYS B C 1
ATOM 1343 O O . LYS B 1 47 ? 4.523 -7.73 -9.773 1 93.88 47 LYS B O 1
ATOM 1348 N N . GLY B 1 48 ? 2.791 -9.055 -10.109 1 94.56 48 GLY B N 1
ATOM 1349 C CA . GLY B 1 48 ? 1.92 -8.125 -9.406 1 94.56 48 GLY B CA 1
ATOM 1350 C C . GLY B 1 48 ? 2.221 -8.031 -7.926 1 94.56 48 GLY B C 1
ATOM 1351 O O . GLY B 1 48 ? 2.111 -6.961 -7.328 1 94.56 48 GLY B O 1
ATOM 1352 N N . TYR B 1 49 ? 2.602 -9.141 -7.363 1 96.31 49 TYR B N 1
ATOM 1353 C CA . TYR B 1 49 ? 2.967 -9.195 -5.953 1 96.31 49 TYR B CA 1
ATOM 1354 C C . TYR B 1 49 ? 4.086 -8.203 -5.641 1 96.31 49 TYR B C 1
ATOM 1356 O O . TYR B 1 49 ? 3.951 -7.363 -4.75 1 96.31 49 TYR B O 1
ATOM 1364 N N . PHE B 1 50 ? 5.074 -8.195 -6.375 1 97.38 50 PHE B N 1
ATOM 1365 C CA . PHE B 1 50 ? 6.234 -7.367 -6.078 1 97.38 50 PHE B CA 1
ATOM 1366 C C . PHE B 1 50 ? 5.984 -5.922 -6.496 1 97.38 50 PHE B C 1
ATOM 1368 O O . PHE B 1 50 ? 6.492 -4.992 -5.863 1 97.38 50 PHE B O 1
ATOM 1375 N N . LEU B 1 51 ? 5.195 -5.75 -7.477 1 97.19 51 LEU B N 1
ATOM 1376 C CA . LEU B 1 51 ? 4.762 -4.395 -7.805 1 97.19 51 LEU B CA 1
ATOM 1377 C C . LEU B 1 51 ? 3.996 -3.771 -6.645 1 97.19 51 LEU B C 1
ATOM 1379 O O . LEU B 1 51 ? 4.254 -2.625 -6.27 1 97.19 51 LEU B O 1
ATOM 1383 N N . GLY B 1 52 ? 3.1 -4.57 -6.109 1 97.5 52 GLY B N 1
ATOM 1384 C CA . GLY B 1 52 ? 2.314 -4.086 -4.984 1 97.5 52 GLY B CA 1
ATOM 1385 C C . GLY B 1 52 ? 3.156 -3.773 -3.764 1 97.5 52 GLY B C 1
ATOM 1386 O O . GLY B 1 52 ? 2.926 -2.77 -3.084 1 97.5 52 GLY B O 1
ATOM 1387 N N . VAL B 1 53 ? 4.074 -4.582 -3.508 1 98.06 53 VAL B N 1
ATOM 1388 C CA . VAL B 1 53 ? 4.957 -4.402 -2.361 1 98.06 53 VAL B CA 1
ATOM 1389 C C . VAL B 1 53 ? 5.699 -3.072 -2.486 1 98.06 53 VAL B C 1
ATOM 1391 O O . VAL B 1 53 ? 5.746 -2.289 -1.536 1 98.06 53 VAL B O 1
ATOM 1394 N N . LEU B 1 54 ? 6.234 -2.834 -3.645 1 98.38 54 LEU B N 1
ATOM 1395 C CA . LEU B 1 54 ? 6.965 -1.588 -3.838 1 98.38 54 LEU B CA 1
ATOM 1396 C C . LEU B 1 54 ? 6.031 -0.387 -3.744 1 98.38 54 LEU B C 1
ATOM 1398 O O . LEU B 1 54 ? 6.375 0.629 -3.137 1 98.38 54 LEU B O 1
ATOM 1402 N N . MET B 1 55 ? 4.906 -0.584 -4.328 1 98.06 55 MET B N 1
ATOM 1403 C CA . MET B 1 55 ? 3.932 0.501 -4.312 1 98.06 55 MET B CA 1
ATOM 1404 C C . MET B 1 55 ? 3.508 0.832 -2.887 1 98.06 55 MET B C 1
ATOM 1406 O O . MET B 1 55 ? 3.439 2.004 -2.51 1 98.06 55 MET B O 1
ATOM 1410 N N . THR B 1 56 ? 3.23 -0.182 -2.117 1 98.25 56 THR B N 1
ATOM 1411 C CA . THR B 1 56 ? 2.824 0.031 -0.733 1 98.25 56 THR B CA 1
ATOM 1412 C C . THR B 1 56 ? 3.941 0.701 0.062 1 98.25 56 THR B C 1
ATOM 1414 O O . THR B 1 56 ? 3.691 1.632 0.83 1 98.25 56 THR B O 1
ATOM 1417 N N . ALA B 1 57 ? 5.137 0.261 -0.147 1 98.5 57 ALA B N 1
ATOM 1418 C CA . ALA B 1 57 ? 6.277 0.795 0.59 1 98.5 57 ALA B CA 1
ATOM 1419 C C . ALA B 1 57 ? 6.527 2.258 0.229 1 98.5 57 ALA B C 1
ATOM 1421 O O . ALA B 1 57 ? 6.746 3.092 1.11 1 98.5 57 ALA B O 1
ATOM 1422 N N . THR B 1 58 ? 6.473 2.555 -1.028 1 98.19 58 THR B N 1
ATOM 1423 C CA . THR B 1 58 ? 6.75 3.92 -1.463 1 98.19 58 THR B CA 1
ATOM 1424 C C . THR B 1 58 ? 5.625 4.859 -1.035 1 98.19 58 THR B C 1
ATOM 1426 O O . THR B 1 58 ? 5.883 5.992 -0.621 1 98.19 58 THR B O 1
ATOM 1429 N N . PHE B 1 59 ? 4.426 4.41 -1.149 1 98.56 59 PHE B N 1
ATOM 1430 C CA . PHE B 1 59 ? 3.309 5.238 -0.703 1 98.56 59 PHE B CA 1
ATOM 1431 C C . PHE B 1 59 ? 3.357 5.445 0.806 1 98.56 59 PHE B C 1
ATOM 1433 O O . PHE B 1 59 ? 3.115 6.551 1.293 1 98.56 59 PHE B O 1
ATOM 1440 N N . GLY B 1 60 ? 3.574 4.34 1.531 1 98.12 60 GLY B N 1
ATOM 1441 C CA . GLY B 1 60 ? 3.707 4.469 2.973 1 98.12 60 GLY B CA 1
ATOM 1442 C C . GLY B 1 60 ? 4.789 5.449 3.387 1 98.12 60 GLY B C 1
ATOM 1443 O O . GLY B 1 60 ? 4.578 6.27 4.285 1 98.12 60 GLY B O 1
ATOM 1444 N N . ASN B 1 61 ? 5.891 5.309 2.74 1 98 61 ASN B N 1
ATOM 1445 C CA . ASN B 1 61 ? 7 6.227 2.988 1 98 61 ASN B CA 1
ATOM 1446 C C . ASN B 1 61 ? 6.609 7.672 2.699 1 98 61 ASN B C 1
ATOM 1448 O O . ASN B 1 61 ? 6.898 8.57 3.494 1 98 61 ASN B O 1
ATOM 1452 N N . TYR B 1 62 ? 5.973 7.863 1.602 1 97.62 62 TYR B N 1
ATOM 1453 C CA . TYR B 1 62 ? 5.523 9.195 1.192 1 97.62 62 TYR B CA 1
ATOM 1454 C C . TYR B 1 62 ? 4.535 9.766 2.199 1 97.62 62 TYR B C 1
ATOM 1456 O O . TYR B 1 62 ? 4.652 10.93 2.594 1 97.62 62 TYR B O 1
ATOM 1464 N N . ALA B 1 63 ? 3.561 8.984 2.611 1 97.44 63 ALA B N 1
ATOM 1465 C CA . ALA B 1 63 ? 2.551 9.438 3.564 1 97.44 63 ALA B CA 1
ATOM 1466 C C . ALA B 1 63 ? 3.188 9.828 4.895 1 97.44 63 ALA B C 1
ATOM 1468 O O . ALA B 1 63 ? 2.818 10.844 5.492 1 97.44 63 ALA B O 1
ATOM 1469 N N . TYR B 1 64 ? 4.113 9.016 5.324 1 97.12 64 TYR B N 1
ATOM 1470 C CA . TYR B 1 64 ? 4.809 9.289 6.574 1 97.12 64 TYR B CA 1
ATOM 1471 C C . TYR B 1 64 ? 5.605 10.586 6.484 1 97.12 64 TYR B C 1
ATOM 1473 O O . TYR B 1 64 ? 5.5 11.445 7.363 1 97.12 64 TYR B O 1
ATOM 1481 N N . LEU B 1 65 ? 6.387 10.766 5.438 1 96.69 65 LEU B N 1
ATOM 1482 C CA . LEU B 1 65 ? 7.246 11.93 5.258 1 96.69 65 LEU B CA 1
ATOM 1483 C C . LEU B 1 65 ? 6.418 13.195 5.094 1 96.69 65 LEU B C 1
ATOM 1485 O O . LEU B 1 65 ? 6.801 14.266 5.586 1 96.69 65 LEU B O 1
ATOM 1489 N N . ARG B 1 66 ? 5.375 13.039 4.398 1 96.19 66 ARG B N 1
ATOM 1490 C CA . ARG B 1 66 ? 4.477 14.18 4.234 1 96.19 66 ARG B CA 1
ATOM 1491 C C . ARG B 1 66 ? 3.91 14.633 5.574 1 96.19 66 ARG B C 1
ATOM 1493 O O . ARG B 1 66 ? 3.875 15.828 5.871 1 96.19 66 ARG B O 1
ATOM 1500 N N . ALA B 1 67 ? 3.428 13.672 6.367 1 96.31 67 ALA B N 1
ATOM 1501 C CA . ALA B 1 67 ? 2.902 13.992 7.691 1 96.31 67 ALA B CA 1
ATOM 1502 C C . ALA B 1 67 ? 3.977 14.625 8.57 1 96.31 67 ALA B C 1
ATOM 1504 O O . ALA B 1 67 ? 3.689 15.531 9.359 1 96.31 67 ALA B O 1
ATOM 1505 N N . GLU B 1 68 ? 5.156 14.109 8.453 1 95.31 68 GLU B N 1
ATOM 1506 C CA . GLU B 1 68 ? 6.281 14.656 9.203 1 95.31 68 GLU B CA 1
ATOM 1507 C C . GLU B 1 68 ? 6.547 16.109 8.812 1 95.31 68 GLU B C 1
ATOM 1509 O O . GLU B 1 68 ? 6.734 16.969 9.68 1 95.31 68 GLU B O 1
ATOM 1514 N N . LYS B 1 69 ? 6.52 16.375 7.555 1 94.56 69 LYS B N 1
ATOM 1515 C CA . LYS B 1 69 ? 6.785 17.719 7.043 1 94.56 69 LYS B CA 1
ATOM 1516 C C . LYS B 1 69 ? 5.707 18.703 7.488 1 94.56 69 LYS B C 1
ATOM 1518 O O . LYS B 1 69 ? 5.996 19.875 7.766 1 94.56 69 LYS B O 1
ATOM 1523 N N . LEU B 1 70 ? 4.52 18.188 7.555 1 94.38 70 LEU B N 1
ATOM 1524 C CA . LEU B 1 70 ? 3.391 19.047 7.918 1 94.38 70 LEU B CA 1
ATOM 1525 C C . LEU B 1 70 ? 3.242 19.141 9.43 1 94.38 70 LEU B C 1
ATOM 1527 O O . LEU B 1 70 ? 2.357 19.844 9.93 1 94.38 70 LEU B O 1
ATOM 1531 N N . GLY B 1 71 ? 4.141 18.438 10.172 1 94.38 71 GLY B N 1
ATOM 1532 C CA . GLY B 1 71 ? 4.078 18.469 11.625 1 94.38 71 GLY B CA 1
ATOM 1533 C C . GLY B 1 71 ? 2.838 17.797 12.188 1 94.38 71 GLY B C 1
ATOM 1534 O O . GLY B 1 71 ? 2.268 18.266 13.172 1 94.38 71 GLY B O 1
ATOM 1535 N N . GLN B 1 72 ? 2.361 16.812 11.5 1 93.94 72 GLN B N 1
ATOM 1536 C CA . GLN B 1 72 ? 1.102 16.188 11.875 1 93.94 72 GLN B CA 1
ATOM 1537 C C . GLN B 1 72 ? 1.312 14.719 12.25 1 93.94 72 GLN B C 1
ATOM 1539 O O . GLN B 1 72 ? 0.441 13.883 12.016 1 93.94 72 GLN B O 1
ATOM 1544 N N . LEU B 1 73 ? 2.463 14.352 12.758 1 95.12 73 LEU B N 1
ATOM 1545 C CA . LEU B 1 73 ? 2.717 12.992 13.211 1 95.12 73 LEU B CA 1
ATOM 1546 C C . LEU B 1 73 ? 2.139 12.766 14.609 1 95.12 73 LEU B C 1
ATOM 1548 O O . LEU B 1 73 ? 2.469 13.492 15.547 1 95.12 73 LEU B O 1
ATOM 1552 N N . ASP B 1 74 ? 1.205 11.938 14.672 1 96.19 74 ASP B N 1
ATOM 1553 C CA . ASP B 1 74 ? 0.69 11.5 15.969 1 96.19 74 ASP B CA 1
ATOM 1554 C C . ASP B 1 74 ? 1.034 10.031 16.234 1 96.19 74 ASP B C 1
ATOM 1556 O O . ASP B 1 74 ? 1.387 9.297 15.305 1 96.19 74 ASP B O 1
ATOM 1560 N N . ASP B 1 75 ? 1.016 9.648 17.516 1 96.81 75 ASP B N 1
ATOM 1561 C CA . ASP B 1 75 ? 1.447 8.32 17.922 1 96.81 75 ASP B CA 1
ATOM 1562 C C . ASP B 1 75 ? 0.666 7.234 17.172 1 96.81 75 ASP B C 1
ATOM 1564 O O . ASP B 1 75 ? 1.229 6.207 16.797 1 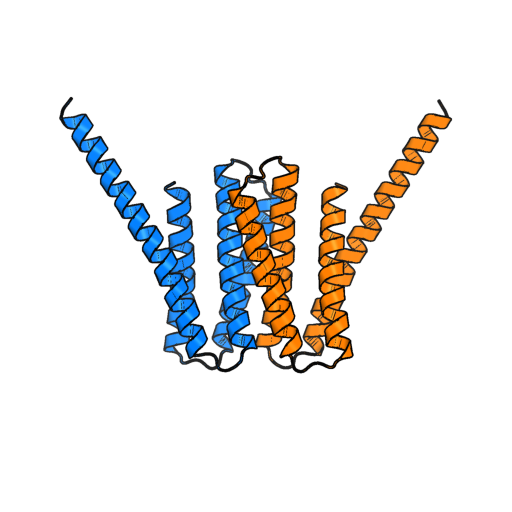96.81 75 ASP B O 1
ATOM 1568 N N . PHE B 1 76 ? -0.603 7.457 17.062 1 96.62 76 PHE B N 1
ATOM 1569 C CA . PHE B 1 76 ? -1.43 6.445 16.422 1 96.62 76 PHE B CA 1
ATOM 1570 C C . PHE B 1 76 ? -1.034 6.277 14.961 1 96.62 76 PHE B C 1
ATOM 1572 O O . PHE B 1 76 ? -0.877 5.152 14.477 1 96.62 76 PHE B O 1
ATOM 1579 N N . PHE B 1 77 ? -0.899 7.391 14.289 1 97.19 77 PHE B N 1
ATOM 1580 C CA . PHE B 1 77 ? -0.515 7.332 12.883 1 97.19 77 PHE B CA 1
ATOM 1581 C C . PHE B 1 77 ? 0.861 6.695 12.727 1 97.19 77 PHE B C 1
ATOM 1583 O O . PHE B 1 77 ? 1.081 5.898 11.812 1 97.19 77 PHE B O 1
ATOM 1590 N N . ILE B 1 78 ? 1.808 6.984 13.57 1 98 78 ILE B N 1
ATOM 1591 C CA . ILE B 1 78 ? 3.143 6.395 13.531 1 98 78 ILE B CA 1
ATOM 1592 C C . ILE B 1 78 ? 3.041 4.879 13.68 1 98 78 ILE B C 1
ATOM 1594 O O . ILE B 1 78 ? 3.688 4.129 12.945 1 98 78 ILE B O 1
ATOM 1598 N N . HIS B 1 79 ? 2.25 4.496 14.547 1 97.62 79 HIS B N 1
ATOM 1599 C CA . HIS B 1 79 ? 2.082 3.062 14.758 1 97.62 79 HIS B CA 1
ATOM 1600 C C . HIS B 1 79 ? 1.464 2.389 13.539 1 97.62 79 HIS B C 1
ATOM 1602 O O . HIS B 1 79 ? 1.827 1.263 13.195 1 97.62 79 HIS B O 1
ATOM 1608 N N . VAL B 1 80 ? 0.463 3.043 12.953 1 97.56 80 VAL B N 1
ATOM 1609 C CA . VAL B 1 80 ? -0.168 2.494 11.758 1 97.56 80 VAL B CA 1
ATOM 1610 C C . VAL B 1 80 ? 0.865 2.367 10.641 1 97.56 80 VAL B C 1
ATOM 1612 O O . VAL B 1 80 ? 0.949 1.331 9.977 1 97.56 80 VAL B O 1
ATOM 1615 N N . CYS B 1 81 ? 1.629 3.398 10.406 1 98.06 81 CYS B N 1
ATOM 1616 C CA . CYS B 1 81 ? 2.658 3.371 9.375 1 98.06 81 CYS B CA 1
ATOM 1617 C C . CYS B 1 81 ? 3.678 2.271 9.648 1 98.06 81 CYS B C 1
ATOM 1619 O O . CYS B 1 81 ? 4.121 1.585 8.727 1 98.06 81 CYS B O 1
ATOM 1621 N N . GLN B 1 82 ? 4.062 2.141 10.945 1 97.56 82 GLN B N 1
ATOM 1622 C CA . GLN B 1 82 ? 5.016 1.101 11.32 1 97.56 82 GLN B CA 1
ATOM 1623 C C . GLN B 1 82 ? 4.449 -0.289 11.039 1 97.56 82 GLN B C 1
ATOM 1625 O O . GLN B 1 82 ? 5.18 -1.188 10.617 1 97.56 82 GLN B O 1
ATOM 1630 N N . LEU B 1 83 ? 3.221 -0.481 11.258 1 97.94 83 LEU B N 1
ATOM 1631 C CA . LEU B 1 83 ? 2.578 -1.768 11 1 97.94 83 LEU B CA 1
ATOM 1632 C C . LEU B 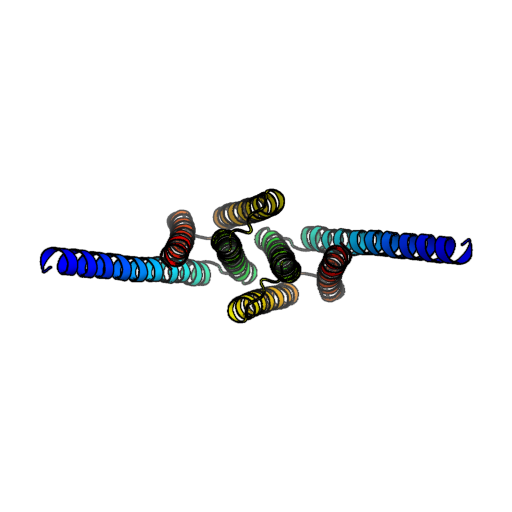1 83 ? 2.551 -2.076 9.508 1 97.94 83 LEU B C 1
ATOM 1634 O O . LEU B 1 83 ? 2.869 -3.195 9.094 1 97.94 83 LEU B O 1
ATOM 1638 N N . VAL B 1 84 ? 2.139 -1.114 8.727 1 98.06 84 VAL B N 1
ATOM 1639 C CA . VAL B 1 84 ? 2.098 -1.294 7.277 1 98.06 84 VAL B CA 1
ATOM 1640 C C . VAL B 1 84 ? 3.5 -1.591 6.75 1 98.06 84 VAL B C 1
ATOM 1642 O O . VAL B 1 84 ? 3.678 -2.461 5.895 1 98.06 84 VAL B O 1
ATOM 1645 N N . ALA B 1 85 ? 4.508 -0.903 7.285 1 98.06 85 ALA B N 1
ATOM 1646 C CA . ALA B 1 85 ? 5.895 -1.128 6.887 1 98.06 85 ALA B CA 1
ATOM 1647 C C . ALA B 1 85 ? 6.344 -2.545 7.227 1 98.06 85 ALA B C 1
ATOM 1649 O O . ALA B 1 85 ? 6.969 -3.221 6.41 1 98.06 85 ALA B O 1
ATOM 1650 N N . LEU B 1 86 ? 6.051 -2.953 8.398 1 98.06 86 LEU B N 1
ATOM 1651 C CA . LEU B 1 86 ? 6.445 -4.281 8.852 1 98.06 86 LEU B CA 1
ATOM 1652 C C . LEU B 1 86 ? 5.812 -5.363 7.984 1 98.06 86 LEU B C 1
ATOM 1654 O O . LEU B 1 86 ? 6.488 -6.309 7.57 1 98.06 86 LEU B O 1
ATOM 1658 N N . ILE B 1 87 ? 4.531 -5.207 7.703 1 98 87 ILE B N 1
ATOM 1659 C CA . ILE B 1 87 ? 3.836 -6.184 6.871 1 98 87 ILE B CA 1
ATOM 1660 C C . ILE B 1 87 ? 4.438 -6.184 5.469 1 98 87 ILE B C 1
ATOM 1662 O O . ILE B 1 87 ? 4.684 -7.242 4.891 1 98 87 ILE B O 1
ATOM 1666 N N . THR B 1 88 ? 4.676 -4.992 4.914 1 98.25 88 THR B N 1
ATOM 1667 C CA . THR B 1 88 ? 5.195 -4.863 3.557 1 98.25 88 THR B CA 1
ATOM 1668 C C . THR B 1 88 ? 6.598 -5.457 3.455 1 98.25 88 THR B C 1
ATOM 1670 O O . THR B 1 88 ? 6.902 -6.176 2.502 1 98.25 88 THR B O 1
ATOM 1673 N N . ILE B 1 89 ? 7.461 -5.215 4.426 1 98.06 89 ILE B N 1
ATOM 1674 C CA . ILE B 1 89 ? 8.812 -5.77 4.453 1 98.06 89 ILE B CA 1
ATOM 1675 C C . ILE B 1 89 ? 8.742 -7.285 4.617 1 98.06 89 ILE B C 1
ATOM 1677 O O . ILE B 1 89 ? 9.516 -8.016 3.992 1 98.06 89 ILE B O 1
ATOM 1681 N N . GLY B 1 90 ? 7.844 -7.742 5.508 1 97.81 90 GLY B N 1
ATOM 1682 C CA . GLY B 1 90 ? 7.613 -9.172 5.621 1 97.81 90 GLY B CA 1
ATOM 1683 C C . GLY B 1 90 ? 7.195 -9.82 4.312 1 97.81 90 GLY B C 1
ATOM 1684 O O . GLY B 1 90 ? 7.688 -10.891 3.959 1 97.81 90 GLY B O 1
ATOM 1685 N N . LEU B 1 91 ? 6.27 -9.195 3.654 1 97.19 91 LEU B N 1
ATOM 1686 C CA . LEU B 1 91 ? 5.844 -9.695 2.352 1 97.19 91 LEU B CA 1
ATOM 1687 C C . LEU B 1 91 ? 7.016 -9.75 1.38 1 97.19 91 LEU B C 1
ATOM 1689 O O . LEU B 1 91 ? 7.152 -10.711 0.615 1 97.19 91 LEU B O 1
ATOM 1693 N N . LEU B 1 92 ? 7.84 -8.727 1.386 1 97.81 92 LEU B N 1
ATOM 1694 C CA . LEU B 1 92 ? 9 -8.703 0.501 1 97.81 92 LEU B CA 1
ATOM 1695 C C . LEU B 1 92 ? 9.898 -9.914 0.757 1 97.81 92 LEU B C 1
ATOM 1697 O O . LEU B 1 92 ? 10.242 -10.648 -0.174 1 97.81 92 LEU B O 1
ATOM 1701 N N . PHE B 1 93 ? 10.219 -10.203 1.972 1 96.94 93 PHE B N 1
ATOM 1702 C CA . PHE B 1 93 ? 11.156 -11.258 2.309 1 96.94 93 PHE B CA 1
ATOM 1703 C C . PHE B 1 93 ? 10.539 -12.633 2.061 1 96.94 93 PHE B C 1
ATOM 1705 O O . PHE B 1 93 ? 11.188 -13.516 1.496 1 96.94 93 PHE B O 1
ATOM 1712 N N . ILE B 1 94 ? 9.289 -12.789 2.443 1 96.25 94 ILE B N 1
ATOM 1713 C CA . ILE B 1 94 ? 8.609 -14.047 2.182 1 96.25 94 ILE B CA 1
ATOM 1714 C C . ILE B 1 94 ? 8.492 -14.273 0.676 1 96.25 94 ILE B C 1
ATOM 1716 O O . ILE B 1 94 ? 8.68 -15.391 0.19 1 96.25 94 ILE B O 1
ATOM 1720 N N . GLY B 1 95 ? 8.172 -13.211 -0.068 1 95.12 95 GLY B N 1
ATOM 1721 C CA . GLY B 1 95 ? 8.062 -13.305 -1.516 1 95.12 95 GLY B CA 1
ATOM 1722 C C . GLY B 1 95 ? 9.367 -13.695 -2.186 1 95.12 95 GLY B C 1
ATOM 1723 O O . GLY B 1 95 ? 9.391 -14.578 -3.045 1 95.12 95 GLY B O 1
ATOM 1724 N N . VAL B 1 96 ? 10.469 -13.172 -1.784 1 95 96 VAL B N 1
ATOM 1725 C CA . VAL B 1 96 ? 11.773 -13.398 -2.398 1 95 96 VAL B CA 1
ATOM 1726 C C . VAL B 1 96 ? 12.258 -14.805 -2.061 1 95 96 VAL B C 1
ATOM 1728 O O . VAL B 1 96 ? 12.836 -15.492 -2.912 1 95 96 VAL B O 1
ATOM 1731 N N . LEU B 1 97 ? 11.977 -15.273 -0.846 1 94 97 LEU B N 1
ATOM 1732 C CA . LEU B 1 97 ? 12.43 -16.594 -0.415 1 94 97 LEU B CA 1
ATOM 1733 C C . LEU B 1 97 ? 11.648 -17.688 -1.122 1 94 97 LEU B C 1
ATOM 1735 O O . LEU B 1 97 ? 12.117 -18.828 -1.208 1 94 97 LEU B O 1
ATOM 1739 N N . ASN B 1 98 ? 10.484 -17.391 -1.649 1 92.69 98 ASN B N 1
ATOM 1740 C CA . ASN B 1 98 ? 9.633 -18.406 -2.271 1 92.69 98 ASN B CA 1
ATOM 1741 C C . ASN B 1 98 ? 9.516 -18.188 -3.777 1 92.69 98 ASN B C 1
ATOM 1743 O O . ASN B 1 98 ? 8.805 -18.922 -4.461 1 92.69 98 ASN B O 1
ATOM 1747 N N . ALA B 1 99 ? 10.18 -17.156 -4.23 1 90.5 99 ALA B N 1
ATOM 1748 C CA . ALA B 1 99 ? 10.148 -16.875 -5.66 1 90.5 99 ALA B CA 1
ATOM 1749 C C . ALA B 1 99 ? 11.133 -17.766 -6.422 1 90.5 99 ALA B C 1
ATOM 1751 O O . ALA B 1 99 ? 12.195 -18.109 -5.895 1 90.5 99 ALA B O 1
ATOM 1752 N N . PRO B 1 100 ? 10.68 -18.203 -7.66 1 91.06 100 PRO B N 1
ATOM 1753 C CA . PRO B 1 100 ? 11.586 -19 -8.484 1 91.06 100 PRO B CA 1
ATOM 1754 C C . PRO B 1 100 ? 12.68 -18.156 -9.141 1 91.06 100 PRO B C 1
ATOM 1756 O O . PRO B 1 100 ? 12.742 -18.078 -10.375 1 91.06 100 PRO B O 1
ATOM 1759 N N . ILE B 1 101 ? 13.508 -17.578 -8.344 1 91 101 ILE B N 1
ATOM 1760 C CA . ILE B 1 101 ? 14.586 -16.719 -8.828 1 91 101 ILE B CA 1
ATOM 1761 C C . ILE B 1 101 ? 15.93 -17.266 -8.344 1 91 101 ILE B C 1
ATOM 1763 O O . ILE B 1 101 ? 15.984 -18.109 -7.453 1 91 101 ILE B O 1
ATOM 1767 N N . ASN B 1 102 ? 16.938 -16.75 -9.008 1 91.56 102 ASN B N 1
ATOM 1768 C CA . ASN B 1 102 ? 18.281 -17.203 -8.664 1 91.56 102 ASN B CA 1
ATOM 1769 C C . ASN B 1 102 ? 18.75 -16.625 -7.328 1 91.56 102 ASN B C 1
ATOM 1771 O O . ASN B 1 102 ? 18.203 -15.633 -6.855 1 91.56 102 ASN B O 1
ATOM 1775 N N . ALA B 1 103 ? 19.797 -17.172 -6.703 1 91.56 103 ALA B N 1
ATOM 1776 C CA . ALA B 1 103 ? 20.312 -16.781 -5.391 1 91.56 103 ALA B CA 1
ATOM 1777 C C . ALA B 1 103 ? 20.797 -15.328 -5.395 1 91.56 103 ALA B C 1
ATOM 1779 O O . ALA B 1 103 ? 20.531 -14.578 -4.453 1 91.56 103 ALA B O 1
ATOM 1780 N N . TYR B 1 104 ? 21.484 -15 -6.43 1 92.06 104 TYR B N 1
ATOM 1781 C CA . TYR B 1 104 ? 22.016 -13.641 -6.5 1 92.06 104 TYR B CA 1
ATOM 1782 C C . TYR B 1 104 ? 20.875 -12.633 -6.633 1 92.06 104 TYR B C 1
ATOM 1784 O O . TYR B 1 104 ? 20.953 -11.531 -6.074 1 92.06 104 TYR B O 1
ATOM 1792 N N . GLU B 1 105 ? 19.844 -12.961 -7.316 1 93.62 105 GLU B N 1
ATOM 1793 C CA . GLU B 1 105 ? 18.688 -12.086 -7.473 1 93.62 105 GLU B CA 1
ATOM 1794 C C . GLU B 1 105 ? 17.953 -11.891 -6.148 1 93.62 105 GLU B C 1
ATOM 1796 O O . GLU B 1 105 ? 17.359 -10.844 -5.914 1 93.62 105 GLU B O 1
ATOM 1801 N N . MET B 1 106 ? 18.125 -12.898 -5.293 1 94.12 106 MET B N 1
ATOM 1802 C CA . MET B 1 106 ? 17.469 -12.828 -3.984 1 94.12 106 MET B CA 1
ATOM 1803 C C . MET B 1 106 ? 18.125 -11.766 -3.109 1 94.12 106 MET B C 1
ATOM 1805 O O . MET B 1 106 ? 17.531 -11.312 -2.133 1 94.12 106 MET B O 1
ATOM 1809 N N . VAL B 1 107 ? 19.203 -11.367 -3.463 1 93.25 107 VAL B N 1
ATOM 1810 C CA . VAL B 1 107 ? 19.922 -10.352 -2.709 1 93.25 107 VAL B CA 1
ATOM 1811 C C . VAL B 1 107 ? 19.797 -9 -3.412 1 93.25 107 VAL B C 1
ATOM 1813 O O . VAL B 1 107 ? 19.547 -7.98 -2.768 1 93.25 107 VAL B O 1
ATOM 1816 N N . ILE B 1 108 ? 19.891 -8.969 -4.688 1 96.19 108 ILE B N 1
ATOM 1817 C CA . ILE B 1 108 ? 19.938 -7.746 -5.48 1 96.19 108 ILE B CA 1
ATOM 1818 C C . ILE B 1 108 ? 18.594 -7.02 -5.391 1 96.19 108 ILE B C 1
ATOM 1820 O O . ILE B 1 108 ? 18.547 -5.793 -5.246 1 96.19 108 ILE B O 1
ATOM 1824 N N . TYR B 1 109 ? 17.516 -7.73 -5.418 1 96.69 109 TYR B N 1
ATOM 1825 C CA . TYR B 1 109 ? 16.219 -7.07 -5.516 1 96.69 109 TYR B CA 1
ATOM 1826 C C . TYR B 1 109 ? 15.836 -6.438 -4.184 1 96.69 109 TYR B C 1
ATOM 1828 O O . TYR B 1 109 ? 15.359 -5.301 -4.148 1 96.69 109 TYR B O 1
ATOM 1836 N N . PRO B 1 110 ? 16.078 -7.141 -3.059 1 97.38 110 PRO B N 1
ATOM 1837 C CA . PRO B 1 110 ? 15.852 -6.434 -1.796 1 97.38 110 PRO B CA 1
ATOM 1838 C C . PRO B 1 110 ? 16.734 -5.191 -1.652 1 97.38 110 PRO B C 1
ATOM 1840 O O . PRO B 1 110 ? 16.281 -4.164 -1.14 1 97.38 110 PRO B O 1
ATOM 1843 N N . ILE B 1 111 ? 17.953 -5.281 -2.1 1 98.12 111 ILE B N 1
ATOM 1844 C CA . ILE B 1 111 ? 18.828 -4.121 -2.047 1 98.12 111 ILE B CA 1
ATOM 1845 C C . ILE B 1 111 ? 18.266 -2.998 -2.908 1 98.12 111 ILE B C 1
ATOM 1847 O O . ILE B 1 111 ? 18.188 -1.847 -2.469 1 98.12 111 ILE B O 1
ATOM 1851 N N . ALA B 1 112 ? 17.891 -3.32 -4.098 1 98.38 112 ALA B N 1
ATOM 1852 C CA . ALA B 1 112 ? 17.281 -2.334 -4.988 1 98.38 112 ALA B CA 1
ATOM 1853 C C . ALA B 1 112 ? 16.062 -1.701 -4.348 1 98.38 112 ALA B C 1
ATOM 1855 O O . ALA B 1 112 ? 15.836 -0.494 -4.473 1 98.38 112 ALA B O 1
ATOM 1856 N N . PHE B 1 113 ? 15.289 -2.518 -3.664 1 98.62 113 PHE B N 1
ATOM 1857 C CA . PHE B 1 113 ? 14.094 -2.076 -2.951 1 98.62 113 PHE B CA 1
ATOM 1858 C C . PHE B 1 113 ? 14.438 -1.01 -1.921 1 98.62 113 PHE B C 1
ATOM 1860 O O . PHE B 1 113 ? 13.836 0.063 -1.898 1 98.62 113 PHE B O 1
ATOM 1867 N N . PHE B 1 114 ? 15.414 -1.286 -1.117 1 98.44 114 PHE B N 1
ATOM 1868 C CA . PHE B 1 114 ? 15.781 -0.366 -0.048 1 98.44 114 PHE B CA 1
ATOM 1869 C C . PHE B 1 114 ? 16.484 0.862 -0.61 1 98.44 114 PHE B C 1
ATOM 1871 O O . PHE B 1 114 ? 16.344 1.964 -0.075 1 98.44 114 PHE B O 1
ATOM 1878 N N . VAL B 1 115 ? 17.281 0.706 -1.658 1 98.44 115 VAL B N 1
ATOM 1879 C CA . VAL B 1 115 ? 17.875 1.842 -2.344 1 98.44 115 VAL B CA 1
ATOM 1880 C C . VAL B 1 115 ? 16.797 2.791 -2.836 1 98.44 115 VAL B C 1
ATOM 1882 O O . VAL B 1 115 ? 16.906 4.012 -2.701 1 98.44 115 VAL B O 1
ATOM 1885 N N . CYS B 1 116 ? 15.711 2.236 -3.377 1 98.56 116 CYS B N 1
ATOM 1886 C CA . CYS B 1 116 ? 14.57 3.023 -3.834 1 98.56 116 CYS B CA 1
ATOM 1887 C C . CYS B 1 116 ? 13.977 3.832 -2.689 1 98.56 116 CYS B C 1
ATOM 1889 O O . CYS B 1 116 ? 13.773 5.043 -2.816 1 98.56 116 CYS B O 1
ATOM 1891 N N . LEU B 1 117 ? 13.75 3.197 -1.587 1 98.19 117 LEU B N 1
ATOM 1892 C CA . LEU B 1 117 ? 13.133 3.863 -0.447 1 98.19 117 LEU B CA 1
ATOM 1893 C C . LEU B 1 117 ? 14.062 4.918 0.137 1 98.19 117 LEU B C 1
ATOM 1895 O O . LEU B 1 117 ? 13.617 6 0.533 1 98.19 117 LEU B O 1
ATOM 1899 N N . PHE B 1 118 ? 15.32 4.555 0.161 1 97.81 118 PHE B N 1
ATOM 1900 C CA . PHE B 1 118 ? 16.297 5.508 0.661 1 97.81 118 PHE B CA 1
ATOM 1901 C C . PHE B 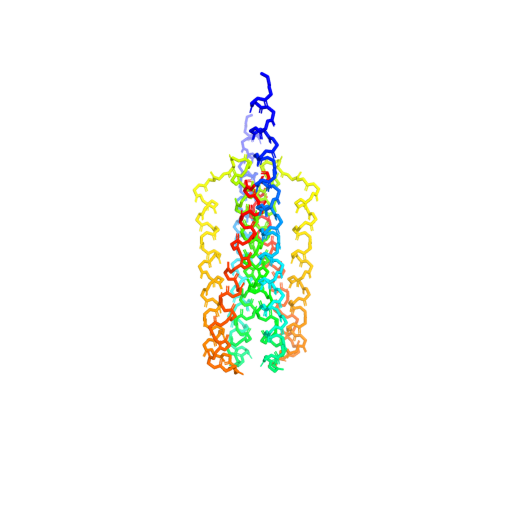1 118 ? 16.344 6.75 -0.22 1 97.81 118 PHE B C 1
ATOM 1903 O O . PHE B 1 118 ? 16.406 7.875 0.284 1 97.81 118 PHE B O 1
ATOM 1910 N N . GLY B 1 119 ? 16.391 6.516 -1.452 1 97.5 119 GLY B N 1
ATOM 1911 C CA . GLY B 1 119 ? 16.344 7.641 -2.373 1 97.5 119 GLY B CA 1
ATOM 1912 C C . GLY B 1 119 ? 15.109 8.508 -2.195 1 97.5 119 GLY B C 1
ATOM 1913 O O . GLY B 1 119 ? 15.203 9.734 -2.197 1 97.5 119 GLY B O 1
ATOM 1914 N N . GLN B 1 120 ? 14.016 7.895 -2.041 1 97.31 120 GLN B N 1
ATOM 1915 C CA . GLN B 1 120 ? 12.766 8.617 -1.826 1 97.31 120 GLN B CA 1
ATOM 1916 C C . GLN B 1 120 ? 12.828 9.453 -0.55 1 97.31 120 GLN B C 1
ATOM 1918 O O . GLN B 1 120 ? 12.406 10.609 -0.539 1 97.31 120 GLN B O 1
ATOM 1923 N N . MET B 1 121 ? 13.289 8.836 0.485 1 96.25 121 MET B N 1
ATOM 1924 C CA . MET B 1 121 ? 13.398 9.523 1.77 1 96.25 121 MET B CA 1
ATOM 1925 C C . MET B 1 121 ? 14.297 10.75 1.655 1 96.25 121 MET B C 1
ATOM 1927 O O . MET B 1 121 ? 13.945 11.828 2.143 1 96.25 121 MET B O 1
ATOM 1931 N N . ARG B 1 122 ? 15.367 10.633 0.981 1 93.19 122 ARG B N 1
ATOM 1932 C CA . ARG B 1 122 ? 16.297 11.742 0.799 1 93.19 122 ARG B CA 1
ATOM 1933 C C . ARG B 1 122 ? 15.688 12.836 -0.074 1 93.19 122 ARG B C 1
ATOM 1935 O O . ARG B 1 122 ? 15.883 14.023 0.185 1 93.19 122 ARG B O 1
ATOM 1942 N N . LEU B 1 123 ? 15 12.414 -1.054 1 90.88 123 LEU B N 1
ATOM 1943 C CA . LEU B 1 123 ? 14.367 13.352 -1.974 1 90.88 123 LEU B CA 1
ATOM 1944 C C . LEU B 1 123 ? 13.336 14.211 -1.251 1 90.88 123 LEU B C 1
ATOM 1946 O O . LEU B 1 123 ? 13.25 15.422 -1.484 1 90.88 123 LEU B O 1
ATOM 1950 N N . PHE B 1 124 ? 12.633 13.672 -0.294 1 88.69 124 PHE B N 1
ATOM 1951 C CA . PHE B 1 124 ? 11.547 14.359 0.403 1 88.69 124 PHE B CA 1
ATOM 1952 C C . PHE B 1 124 ? 12.094 15.195 1.555 1 88.69 124 PHE B C 1
ATOM 1954 O O . PHE B 1 124 ? 11.508 16.219 1.916 1 88.69 124 PHE B O 1
ATOM 1961 N N . ARG B 1 125 ? 13.172 14.82 2.094 1 85.44 125 ARG B N 1
ATOM 1962 C CA . ARG B 1 125 ? 13.742 15.578 3.203 1 85.44 125 ARG B CA 1
ATOM 1963 C C . ARG B 1 125 ? 14.586 16.734 2.697 1 85.44 125 ARG B C 1
ATOM 1965 O O . ARG B 1 125 ? 14.719 17.766 3.377 1 85.44 125 ARG B O 1
ATOM 1972 N N . SER B 1 126 ? 15.086 16.672 1.56 1 75.81 126 SER B N 1
ATOM 1973 C CA . SER B 1 126 ? 15.852 17.766 0.986 1 75.81 126 SER B CA 1
ATOM 1974 C C . SER B 1 126 ? 14.938 18.844 0.431 1 75.81 126 SER B C 1
ATOM 1976 O O . SER B 1 126 ? 15.352 20 0.272 1 75.81 126 SER B O 1
ATOM 1978 N N . ALA B 1 127 ? 13.727 18.594 0.264 1 63.72 127 ALA B N 1
ATOM 1979 C CA . ALA B 1 127 ? 12.797 19.578 -0.285 1 63.72 127 ALA B CA 1
ATOM 1980 C C . ALA B 1 127 ? 12.117 20.375 0.828 1 63.72 127 ALA B C 1
ATOM 1982 O O . ALA B 1 127 ? 11.961 19.875 1.945 1 63.72 127 ALA B O 1
#

InterPro domains:
  IPR008024 YiaAB two helix [PF05360] (20-65)
  IPR038972 Inner membrane protein YiaA-like [PTHR37290] (16-122)

Foldseek 3Di:
DVVVVVVVVVVVVVLVVLLVVLVCLQVVLVCCLLVVQVVFADDPVLSVLSVVLLVLLLVLLVVVLVCVVVVNDDPVSVVVSVVSNVVSVVSLLVSLVPGRGDPVCSPSNVVSSVSNSRSSNSNSVSD/DVVVVVVVVVVVVVLVVLLVVLVCLQVQLVCCLLVVQVVFFDDPVLNVLSVVLLVLLLVLLVVVLVCVVVVNDDPVSVVVSVVSNVVSVVSLLVSLVPGRGDPVCSPSNVVSSVSNSRSSNSNSVSD

Radius of gyration: 21.88 Å; Cα contacts (8 Å, |Δi|>4): 253; chains: 2; bounding box: 71×62×44 Å

pLDDT: mean 92.36, std 8.5, range [57.25, 98.62]

Solvent-accessible surface area (backbone atoms only — not comparable to full-atom values): 13128 Å² total; per-residue (Å²): 115,72,68,60,52,52,51,50,52,52,50,48,50,51,51,49,49,49,41,51,50,15,47,46,34,22,50,52,13,46,45,51,30,49,54,48,43,51,70,52,38,88,48,68,49,47,37,52,27,56,51,45,41,51,50,40,50,51,49,50,49,48,55,52,51,50,30,53,73,70,69,61,74,43,74,66,58,51,51,51,52,51,48,52,48,51,53,40,52,48,50,51,54,55,48,51,77,69,42,86,58,55,75,67,53,56,49,51,38,59,49,22,46,52,40,15,50,50,12,46,53,48,39,60,66,74,98,114,71,69,60,52,53,53,49,52,52,51,49,53,52,51,49,49,49,42,51,51,13,47,47,34,22,50,50,13,46,46,51,30,50,55,49,43,52,70,52,38,85,48,68,51,46,37,50,28,54,51,43,40,51,49,39,51,52,49,50,50,48,55,50,51,51,30,53,73,69,69,61,72,43,75,67,57,51,51,51,52,50,48,53,48,51,52,40,53,49,48,52,53,56,47,50,75,71,42,88,59,56,75,68,54,56,50,50,38,58,49,22,47,52,40,16,52,50,11,46,53,49,40,60,67,74,98

Organism: Escherichia coli O6:H1 (strain CFT073 / ATCC 700928 / UPEC) (NCBI:txid199310)